Protein AF-A0A150TFG3-F1 (afdb_monomer)

Sequence (191 aa):
MLGGSLAEVLCGAATIVLAILGLTGILPGELTSIATIVFGAALIAQGGAIASRFGALSHAAPPVEWDTRTELGGGMGAELVCGAAGVVLGILALLGLAPATLTSIAVIVFGGALLLGGGATADLGALDTHGAHQHLAHLARQASMAAAGLQSLVGAGAIVLGILALVGIYPMVLTFVALLALGSVVVVSGS

Mean predicted aligned error: 7.6 Å

Secondary structure (DSSP, 8-state):
--HHHHHHHHHHHHHHHHHHHHHTTSSHHHHHHHHHHHHHHHHHHHHHHHHHHHHHHHTTS------HHHHHHHHHHHHHHHHHHHHHHHHHHHTTSSHHHHHHHHHHHHHHHHHHHHHHHHHHHHHTTTTS-HHHHHHHHHHHHHHHHHHHHHHHHHHHHHHHHHTTSSHHHHHHHHHHHHHHHHHHH--

Organism: Sorangium cellulosum (NCBI:txid56)

Foldseek 3Di:
DPDLLVLLLVLLVLLLVLLVCLLVVNVVLLSLLVSLLSNLSSLLSVLVVLVVVVVVVCVVDDDDPDPCCPLNCFQSVLSNVLSVQSNVLSVCSNVVNPVLQSLLVSLLSLLSNLLRNLVNQLVVLVVVCPDDDPVVSVVVSVVSNVLSVLSNVLSVQSNVLSVCSNVPNPSSNSSSVSSNSSSVSSNVVSD

Nearest PDB structures (foldseek):
  5l0j-assembly1_A  TM=4.710E-01  e=2.225E+00  Homo sapiens
  1rke-assembly1_B  TM=4.579E-01  e=4.484E+00  Homo sapiens
  5l0j-assembly1_B  TM=3.796E-01  e=3.233E+00  Homo sapiens
  8a1g-assembly1_C  TM=3.323E-01  e=4.484E+00  Homo sapiens

Structure (mmCIF, N/CA/C/O backbone):
data_AF-A0A150TFG3-F1
#
_entry.id   AF-A0A150TFG3-F1
#
loop_
_atom_site.group_PDB
_atom_site.id
_atom_site.type_symbol
_atom_site.label_atom_id
_atom_site.label_alt_id
_atom_site.label_comp_id
_atom_site.label_asym_id
_atom_site.label_entity_id
_atom_site.label_seq_id
_atom_site.pdbx_PDB_ins_code
_atom_site.Cartn_x
_atom_site.Cartn_y
_atom_site.Cartn_z
_atom_site.occupancy
_atom_site.B_iso_or_equiv
_atom_site.auth_seq_id
_atom_site.auth_comp_id
_atom_site.auth_asym_id
_atom_site.auth_atom_id
_atom_site.pdbx_PDB_model_num
ATOM 1 N N . MET A 1 1 ? 17.926 12.115 -10.392 1.00 41.75 1 MET A N 1
ATOM 2 C CA . MET A 1 1 ? 17.891 10.641 -10.256 1.00 41.75 1 MET A CA 1
ATOM 3 C C . MET A 1 1 ? 17.879 10.128 -8.808 1.00 41.75 1 MET A C 1
ATOM 5 O O . MET A 1 1 ? 17.475 8.994 -8.629 1.00 41.75 1 MET A O 1
ATOM 9 N N . LEU A 1 2 ? 18.231 10.912 -7.773 1.00 43.28 2 LEU A N 1
ATOM 10 C CA . LEU A 1 2 ? 18.390 10.387 -6.396 1.00 43.28 2 LEU A CA 1
ATOM 11 C C . LEU A 1 2 ? 17.201 10.609 -5.432 1.00 43.28 2 LEU A C 1
ATOM 13 O O . LEU A 1 2 ? 17.170 10.004 -4.369 1.00 43.28 2 LEU A O 1
ATOM 17 N N . GLY A 1 3 ? 16.222 11.457 -5.769 1.00 52.75 3 GLY A N 1
ATOM 18 C CA . GLY A 1 3 ? 15.161 11.836 -4.818 1.00 52.75 3 GLY A CA 1
ATOM 19 C C . GLY A 1 3 ? 14.049 10.796 -4.622 1.00 52.75 3 GLY A C 1
ATOM 20 O O . GLY A 1 3 ? 13.574 10.627 -3.506 1.00 52.75 3 GLY A O 1
ATOM 21 N N . GLY A 1 4 ? 13.646 10.096 -5.691 1.00 61.12 4 GLY A N 1
ATOM 22 C CA . GLY A 1 4 ? 12.492 9.183 -5.664 1.00 61.12 4 GLY A CA 1
ATOM 23 C C . GLY A 1 4 ? 12.731 7.902 -4.860 1.00 61.12 4 GLY A C 1
ATOM 24 O O . GLY A 1 4 ? 11.935 7.580 -3.988 1.00 61.12 4 GLY A O 1
ATOM 25 N N . SER A 1 5 ? 13.869 7.233 -5.085 1.00 73.25 5 SER A N 1
ATOM 26 C CA . SER A 1 5 ? 14.219 5.970 -4.402 1.00 73.25 5 SER A CA 1
ATOM 27 C C . SER A 1 5 ? 14.431 6.161 -2.894 1.00 73.25 5 SER A C 1
ATOM 29 O O . SER A 1 5 ? 13.959 5.352 -2.102 1.00 73.25 5 SER A O 1
ATOM 31 N N . LEU A 1 6 ? 15.051 7.268 -2.461 1.00 84.06 6 LEU A N 1
ATOM 32 C CA . LEU A 1 6 ? 15.221 7.537 -1.028 1.00 84.06 6 LEU A CA 1
ATOM 33 C C . LEU A 1 6 ? 13.884 7.789 -0.324 1.00 84.06 6 LEU A C 1
ATOM 35 O O . LEU A 1 6 ? 13.672 7.274 0.770 1.00 84.06 6 LEU A O 1
ATOM 39 N N . ALA A 1 7 ? 12.988 8.570 -0.934 1.00 86.50 7 ALA A N 1
ATOM 40 C CA . ALA A 1 7 ? 11.676 8.850 -0.356 1.00 86.50 7 ALA A CA 1
ATOM 41 C C . ALA A 1 7 ? 10.826 7.576 -0.244 1.00 86.50 7 ALA A C 1
ATOM 43 O O . ALA A 1 7 ? 10.234 7.326 0.802 1.00 86.50 7 ALA A O 1
ATOM 44 N N . GLU A 1 8 ? 10.828 6.747 -1.287 1.00 87.44 8 GLU A N 1
ATOM 45 C CA . GLU A 1 8 ? 10.148 5.453 -1.309 1.00 87.44 8 GLU A CA 1
ATOM 46 C C . GLU A 1 8 ? 10.641 4.531 -0.182 1.00 87.44 8 GLU A C 1
ATOM 48 O O . GLU A 1 8 ? 9.840 4.073 0.635 1.00 87.44 8 GLU A O 1
ATOM 53 N N . VAL A 1 9 ? 11.961 4.332 -0.067 1.00 89.94 9 VAL A N 1
ATOM 54 C CA . VAL A 1 9 ? 12.563 3.475 0.968 1.00 89.94 9 VAL A CA 1
ATOM 55 C C . VAL A 1 9 ? 12.283 4.012 2.372 1.00 89.94 9 VAL A C 1
ATOM 57 O O . VAL A 1 9 ? 11.933 3.240 3.266 1.00 89.94 9 VAL A O 1
ATOM 60 N N . LEU A 1 10 ? 12.396 5.327 2.586 1.00 93.56 10 LEU A N 1
ATOM 61 C CA . LEU A 1 10 ? 12.117 5.946 3.885 1.00 93.56 10 LEU A CA 1
ATOM 62 C C . LEU A 1 10 ? 10.648 5.786 4.287 1.00 93.56 10 LEU A C 1
ATOM 64 O O . LEU A 1 10 ? 10.369 5.420 5.428 1.00 93.56 10 LEU A O 1
ATOM 68 N N . CYS A 1 11 ? 9.710 6.025 3.369 1.00 93.25 11 CYS A N 1
ATOM 69 C CA . CYS A 1 11 ? 8.285 5.856 3.635 1.00 93.25 11 CYS A CA 1
ATOM 70 C C . CYS A 1 11 ? 7.914 4.375 3.829 1.00 93.25 11 CYS A C 1
ATOM 72 O O . CYS A 1 11 ? 7.155 4.051 4.745 1.00 93.25 11 CYS A O 1
ATOM 74 N N . GLY A 1 12 ? 8.491 3.458 3.049 1.00 93.31 12 GLY A N 1
ATOM 75 C CA . GLY A 1 12 ? 8.333 2.015 3.249 1.00 93.31 12 GLY A CA 1
ATOM 76 C C . GLY A 1 12 ? 8.830 1.572 4.629 1.00 93.31 12 GLY A C 1
ATOM 77 O O . GLY A 1 12 ? 8.088 0.950 5.389 1.00 93.31 12 GLY A O 1
ATOM 78 N N . ALA A 1 13 ? 10.041 1.983 5.012 1.00 95.25 13 ALA A N 1
ATOM 79 C CA . ALA A 1 13 ? 10.619 1.675 6.318 1.00 95.25 13 ALA A CA 1
ATOM 80 C C . ALA A 1 13 ? 9.809 2.288 7.472 1.00 95.25 13 ALA A C 1
ATOM 82 O O . ALA A 1 13 ? 9.530 1.611 8.462 1.00 95.25 13 ALA A O 1
ATOM 83 N N . ALA A 1 14 ? 9.370 3.541 7.33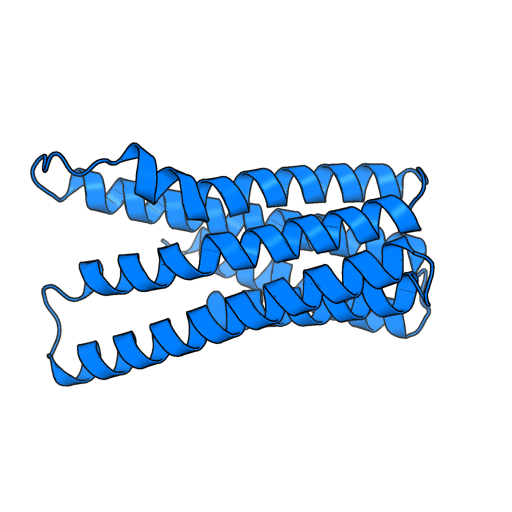5 1.00 97.00 14 ALA A N 1
ATOM 84 C CA . ALA A 1 14 ? 8.497 4.185 8.311 1.00 97.00 14 ALA A CA 1
ATOM 85 C C . ALA A 1 14 ? 7.161 3.439 8.455 1.00 97.00 14 ALA A C 1
ATOM 87 O O . ALA A 1 14 ? 6.694 3.250 9.576 1.00 97.00 14 ALA A O 1
ATOM 88 N N . THR A 1 15 ? 6.585 2.942 7.356 1.00 97.44 15 THR A N 1
ATOM 89 C CA . THR A 1 15 ? 5.369 2.111 7.388 1.00 97.44 15 THR A CA 1
ATOM 90 C C . THR A 1 15 ? 5.592 0.832 8.193 1.00 97.44 15 THR A C 1
ATOM 92 O O . THR A 1 15 ? 4.764 0.498 9.038 1.00 97.44 15 THR A O 1
ATOM 95 N N . ILE A 1 16 ? 6.726 0.147 7.998 1.00 97.19 16 ILE A N 1
ATOM 96 C CA . ILE A 1 16 ? 7.086 -1.055 8.767 1.00 97.19 16 ILE A CA 1
ATOM 97 C C . ILE A 1 16 ? 7.181 -0.726 10.260 1.00 97.19 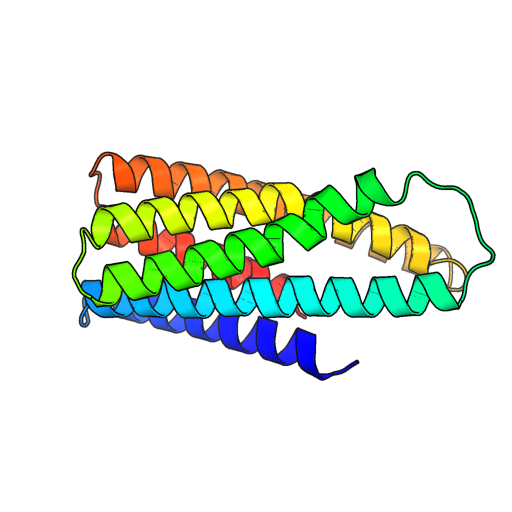16 ILE A C 1
ATOM 99 O O . ILE A 1 16 ? 6.572 -1.411 11.080 1.00 97.19 16 ILE A O 1
ATOM 103 N N . VAL A 1 17 ? 7.906 0.337 10.620 1.00 97.56 17 VAL A N 1
ATOM 104 C CA . VAL A 1 17 ? 8.069 0.750 12.023 1.00 97.56 17 VAL A CA 1
ATOM 105 C C . VAL A 1 17 ? 6.717 1.074 12.657 1.00 97.56 17 VAL A C 1
ATOM 107 O O . VAL A 1 17 ? 6.417 0.576 13.741 1.00 97.56 17 VAL A O 1
ATOM 110 N N . LEU A 1 18 ? 5.873 1.854 11.978 1.00 97.06 18 LEU A N 1
ATOM 111 C CA . LEU A 1 18 ? 4.537 2.203 12.466 1.00 97.06 18 LEU A CA 1
ATOM 112 C C . LEU A 1 18 ? 3.636 0.971 12.605 1.00 97.06 18 LEU A C 1
ATOM 114 O O . LEU A 1 18 ? 2.896 0.875 13.580 1.00 97.06 18 LEU A O 1
ATOM 118 N N . ALA A 1 19 ? 3.724 0.011 11.681 1.00 96.81 19 ALA A N 1
ATOM 119 C CA . ALA A 1 19 ? 2.972 -1.234 11.766 1.00 96.81 19 ALA A CA 1
ATOM 120 C C . ALA A 1 19 ? 3.418 -2.098 12.953 1.00 96.81 19 ALA A C 1
ATOM 122 O O . ALA A 1 19 ? 2.574 -2.618 13.681 1.00 96.81 19 ALA A O 1
ATOM 123 N N . ILE A 1 20 ? 4.727 -2.202 13.205 1.00 96.94 20 ILE A N 1
ATOM 124 C CA . ILE A 1 20 ? 5.263 -2.916 14.372 1.00 96.94 20 ILE A CA 1
ATOM 125 C C . ILE A 1 20 ? 4.786 -2.252 15.668 1.00 96.94 20 ILE A C 1
ATOM 127 O O . ILE A 1 20 ? 4.279 -2.940 16.550 1.00 96.94 20 ILE A O 1
ATOM 131 N N . LEU A 1 21 ? 4.897 -0.924 15.779 1.00 96.44 21 LEU A N 1
ATOM 132 C CA . LEU A 1 21 ? 4.424 -0.179 16.954 1.00 96.44 21 LEU A CA 1
ATOM 133 C C . LEU A 1 21 ? 2.903 -0.289 17.142 1.00 96.44 21 LEU A C 1
ATOM 135 O O . LEU A 1 21 ? 2.414 -0.377 18.264 1.00 96.44 21 LEU A O 1
ATOM 139 N N . GLY A 1 22 ? 2.145 -0.330 16.051 1.00 94.81 22 GLY A N 1
ATOM 140 C CA . GLY A 1 22 ? 0.708 -0.570 16.088 1.00 94.81 22 GLY A CA 1
ATOM 141 C C . GLY A 1 22 ? 0.349 -1.962 16.606 1.00 94.81 22 GLY A C 1
ATOM 142 O O . GLY A 1 22 ? -0.555 -2.106 17.431 1.00 94.81 22 GLY A O 1
ATOM 143 N N . LEU A 1 23 ? 1.099 -2.984 16.185 1.00 94.38 23 LEU A N 1
ATOM 144 C CA . LEU A 1 23 ? 0.921 -4.369 16.628 1.00 94.38 23 LEU A CA 1
ATOM 145 C C . LEU A 1 23 ? 1.262 -4.584 18.107 1.00 94.38 23 LEU A C 1
ATOM 147 O O . LEU A 1 23 ? 0.703 -5.491 18.719 1.00 94.38 23 LEU A O 1
ATOM 151 N N . THR A 1 24 ? 2.120 -3.754 18.709 1.00 95.31 24 THR A N 1
ATOM 152 C CA . THR A 1 24 ? 2.367 -3.802 20.163 1.00 95.31 24 THR A CA 1
ATOM 153 C C . THR A 1 24 ? 1.236 -3.179 20.988 1.00 95.31 24 THR A C 1
ATOM 155 O O . THR A 1 24 ? 1.256 -3.268 22.214 1.00 95.31 24 THR A O 1
ATOM 158 N N . GLY A 1 25 ? 0.228 -2.583 20.339 1.00 89.81 25 GLY A N 1
ATOM 159 C CA . GLY A 1 25 ? -0.943 -1.994 20.991 1.00 89.81 25 GLY A CA 1
ATOM 160 C C . GLY A 1 25 ? -0.780 -0.523 21.379 1.00 89.81 25 GLY A C 1
ATOM 161 O O . GLY A 1 25 ? -1.633 0.015 22.085 1.00 89.81 25 GLY A O 1
ATOM 162 N N . ILE A 1 26 ? 0.277 0.152 20.920 1.00 89.69 26 ILE A N 1
ATOM 163 C CA . ILE A 1 26 ? 0.470 1.589 21.150 1.00 89.69 26 ILE A CA 1
ATOM 164 C C . ILE A 1 26 ? -0.440 2.363 20.190 1.00 89.69 26 ILE A C 1
ATOM 166 O O . ILE A 1 26 ? -0.249 2.288 18.984 1.00 89.69 26 ILE A O 1
ATOM 170 N N . LEU A 1 27 ? -1.429 3.100 20.717 1.00 89.31 27 LEU A N 1
ATOM 171 C CA . LEU A 1 27 ? -2.344 3.982 19.959 1.00 89.31 27 LEU A CA 1
ATOM 172 C C . LEU A 1 27 ? -2.742 3.436 18.568 1.00 89.31 27 LEU A C 1
ATOM 174 O O . LEU A 1 27 ? -2.576 4.110 17.547 1.00 89.31 27 LEU A O 1
ATOM 178 N N . PRO A 1 28 ? -3.265 2.201 18.486 1.00 88.44 28 PRO A N 1
ATOM 179 C CA . PRO A 1 28 ? -3.271 1.469 17.228 1.00 88.44 28 PRO A CA 1
ATOM 180 C C . PRO A 1 28 ? -4.212 2.078 16.177 1.00 88.44 28 PRO A C 1
ATOM 182 O O . PRO A 1 28 ? -3.950 1.961 14.984 1.00 88.44 28 PRO A O 1
ATOM 185 N N . GLY A 1 29 ? -5.274 2.782 16.581 1.00 90.44 29 GLY A N 1
A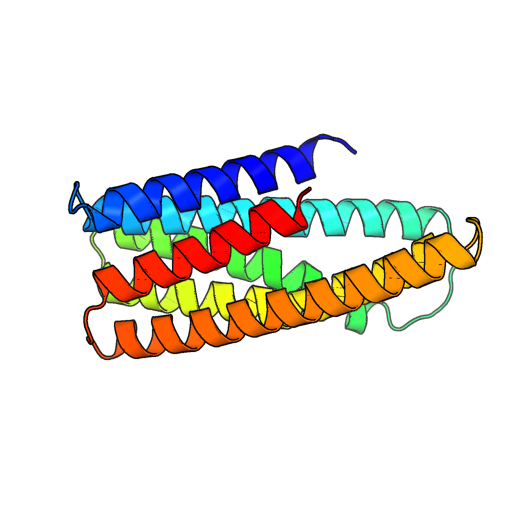TOM 186 C CA . GLY A 1 29 ? -6.145 3.497 15.638 1.00 90.44 29 GLY A CA 1
ATOM 187 C C . GLY A 1 29 ? -5.428 4.641 14.908 1.00 90.44 29 GLY A C 1
ATOM 188 O O . GLY A 1 29 ? -5.518 4.758 13.683 1.00 90.44 29 GLY A O 1
ATOM 189 N N . GLU A 1 30 ? -4.665 5.447 15.647 1.00 94.50 30 GLU A N 1
ATOM 190 C CA . GLU A 1 30 ? -3.895 6.561 15.089 1.00 94.50 30 GLU A CA 1
ATOM 191 C C . GLU A 1 30 ? -2.736 6.036 14.241 1.00 94.50 30 GLU A C 1
ATOM 193 O O . GLU A 1 30 ? -2.593 6.435 13.086 1.00 94.50 30 GLU A O 1
ATOM 198 N N . LEU A 1 31 ? -1.970 5.067 14.759 1.00 95.88 31 LEU A N 1
ATOM 199 C CA . LEU A 1 31 ? -0.830 4.497 14.039 1.00 95.88 31 LEU A CA 1
ATOM 200 C C . LEU A 1 31 ? -1.234 3.795 12.742 1.00 95.88 31 LEU A C 1
ATOM 202 O O . LEU A 1 31 ? -0.511 3.923 11.757 1.00 95.88 31 LEU A O 1
ATOM 206 N N . THR A 1 32 ? -2.385 3.109 12.697 1.00 96.25 32 THR A N 1
ATOM 207 C CA . THR A 1 32 ? -2.881 2.503 11.445 1.00 96.25 32 THR A CA 1
ATOM 208 C C . THR A 1 32 ? -3.099 3.584 10.395 1.00 96.25 32 THR A C 1
ATOM 210 O O . THR A 1 32 ? -2.656 3.461 9.254 1.00 96.25 32 THR A O 1
ATOM 213 N N . SER A 1 33 ? -3.754 4.673 10.786 1.00 97.12 33 SER A N 1
ATOM 214 C CA . SER A 1 33 ? -4.108 5.754 9.873 1.00 97.12 33 SER A CA 1
ATOM 215 C C . SER A 1 33 ? -2.859 6.511 9.396 1.00 97.12 33 SER A C 1
ATOM 217 O O . SER A 1 33 ? -2.716 6.752 8.199 1.00 97.12 33 SER A O 1
ATOM 219 N N . ILE A 1 34 ? -1.895 6.783 10.288 1.00 97.50 34 ILE A N 1
ATOM 220 C CA . ILE A 1 34 ? -0.593 7.375 9.922 1.00 97.50 34 ILE A CA 1
ATOM 221 C C . ILE A 1 34 ? 0.181 6.440 8.987 1.00 97.50 34 ILE A C 1
ATOM 223 O O . ILE A 1 34 ? 0.662 6.889 7.951 1.00 97.50 34 ILE A O 1
ATOM 227 N N . ALA A 1 35 ? 0.270 5.144 9.299 1.00 97.56 35 ALA A N 1
ATOM 228 C CA . ALA A 1 35 ? 0.950 4.165 8.450 1.00 97.56 35 ALA A CA 1
ATOM 229 C C . ALA A 1 35 ? 0.322 4.094 7.049 1.00 97.56 35 ALA A C 1
ATOM 231 O O . ALA A 1 35 ? 1.037 4.023 6.056 1.00 97.56 35 ALA A O 1
ATOM 232 N N . THR A 1 36 ? -1.006 4.200 6.964 1.00 97.69 36 THR A N 1
ATOM 233 C CA . THR A 1 36 ? -1.746 4.248 5.694 1.00 97.69 36 THR A CA 1
ATOM 234 C C . THR A 1 36 ? -1.359 5.480 4.866 1.00 97.69 36 THR A C 1
ATOM 236 O O . THR A 1 36 ? -1.111 5.365 3.667 1.00 97.69 36 THR A O 1
ATOM 239 N N . ILE A 1 37 ? -1.244 6.655 5.496 1.00 98.06 37 ILE A N 1
ATOM 240 C CA . ILE A 1 37 ? -0.814 7.896 4.826 1.00 98.06 37 ILE A CA 1
ATOM 241 C C . ILE A 1 37 ? 0.632 7.782 4.345 1.00 98.06 37 ILE A C 1
ATOM 243 O O . ILE A 1 37 ? 0.932 8.111 3.199 1.00 98.06 37 ILE A O 1
ATOM 247 N N . VAL A 1 38 ? 1.526 7.315 5.218 1.00 97.88 38 VAL A N 1
ATOM 248 C CA . VAL A 1 38 ? 2.954 7.176 4.916 1.00 97.88 38 VAL A CA 1
ATOM 249 C C . VAL A 1 38 ? 3.168 6.189 3.769 1.00 97.88 38 VAL A C 1
ATOM 251 O O . VAL A 1 38 ? 3.938 6.481 2.856 1.00 97.88 38 VAL A O 1
ATOM 254 N N . PHE A 1 39 ? 2.441 5.071 3.754 1.00 97.06 39 PHE A N 1
ATOM 255 C CA . PHE A 1 39 ? 2.499 4.122 2.648 1.00 97.06 39 PHE A CA 1
ATOM 256 C C . PHE A 1 39 ? 1.939 4.712 1.346 1.00 97.06 39 PHE A C 1
ATOM 258 O O . PHE A 1 39 ? 2.541 4.560 0.286 1.00 97.06 39 PHE A O 1
ATOM 265 N N . GLY A 1 40 ? 0.832 5.459 1.415 1.00 96.31 40 GLY A N 1
ATOM 266 C CA . GLY A 1 40 ? 0.298 6.173 0.254 1.00 96.31 40 GLY A CA 1
ATOM 267 C C . GLY A 1 40 ? 1.296 7.181 -0.331 1.00 96.31 40 GLY A C 1
ATOM 268 O O . GLY A 1 40 ? 1.449 7.263 -1.548 1.00 96.31 40 GLY A O 1
ATOM 269 N N . ALA A 1 41 ? 2.041 7.892 0.521 1.00 95.50 41 ALA A N 1
ATOM 270 C CA . ALA A 1 41 ? 3.127 8.772 0.092 1.00 95.50 41 ALA A CA 1
ATOM 271 C C . ALA A 1 41 ? 4.285 8.002 -0.568 1.00 95.50 41 ALA A C 1
ATOM 273 O O . ALA A 1 41 ? 4.853 8.495 -1.544 1.00 95.50 41 ALA A O 1
ATOM 274 N N . ALA A 1 42 ? 4.592 6.789 -0.090 1.00 93.44 42 ALA A N 1
ATOM 275 C CA . ALA A 1 42 ? 5.582 5.912 -0.714 1.00 93.44 42 ALA A CA 1
ATOM 276 C C . ALA A 1 42 ? 5.193 5.576 -2.163 1.00 93.44 42 ALA A C 1
ATOM 278 O O . ALA A 1 42 ? 6.005 5.765 -3.063 1.00 93.44 42 ALA A O 1
ATOM 279 N N . LEU A 1 43 ? 3.936 5.179 -2.402 1.00 92.12 43 LEU A N 1
ATOM 280 C CA . LEU A 1 43 ? 3.444 4.867 -3.751 1.00 92.12 43 LEU A CA 1
ATOM 281 C C . LEU A 1 43 ? 3.431 6.090 -4.678 1.00 92.12 43 LEU A C 1
ATOM 283 O O . LEU A 1 43 ? 3.741 5.977 -5.859 1.00 92.12 43 LEU A O 1
ATOM 287 N N . ILE A 1 44 ? 3.117 7.281 -4.159 1.00 92.75 44 ILE A N 1
ATOM 288 C CA . ILE A 1 44 ? 3.208 8.518 -4.954 1.00 92.75 44 ILE A CA 1
ATOM 289 C C . ILE A 1 44 ? 4.664 8.790 -5.356 1.00 92.75 44 ILE A C 1
ATOM 291 O O . ILE A 1 44 ? 4.927 9.162 -6.502 1.00 92.75 44 ILE A O 1
ATOM 295 N N . ALA A 1 45 ? 5.612 8.607 -4.430 1.00 89.62 45 ALA A N 1
ATOM 296 C CA . ALA A 1 45 ? 7.035 8.772 -4.712 1.00 89.62 45 ALA A CA 1
ATOM 297 C C . ALA A 1 45 ? 7.530 7.748 -5.747 1.00 89.62 45 ALA A C 1
ATOM 299 O O . ALA A 1 45 ? 8.242 8.129 -6.680 1.00 89.62 45 ALA A O 1
ATOM 300 N N . GLN A 1 46 ? 7.100 6.490 -5.620 1.00 86.38 46 GLN A N 1
ATOM 301 C CA . GLN A 1 46 ? 7.405 5.399 -6.544 1.00 86.38 46 GLN A CA 1
ATOM 302 C C . GLN A 1 46 ? 6.852 5.690 -7.951 1.00 86.38 46 GLN A C 1
ATOM 304 O O . GLN A 1 46 ? 7.623 5.786 -8.911 1.00 86.38 46 GLN A O 1
ATOM 309 N N . GLY A 1 47 ? 5.559 6.008 -8.064 1.00 85.00 47 GLY A N 1
ATOM 310 C CA . GLY A 1 47 ? 4.917 6.340 -9.338 1.00 85.00 47 GLY A CA 1
ATOM 311 C C . GLY A 1 47 ? 5.532 7.576 -10.004 1.00 85.00 47 GLY A C 1
ATOM 312 O O . GLY A 1 47 ? 5.736 7.602 -11.219 1.00 85.00 47 GLY A O 1
ATOM 313 N N . GLY A 1 48 ? 5.919 8.585 -9.215 1.00 84.19 48 GLY A N 1
ATOM 314 C CA . GLY A 1 48 ? 6.651 9.758 -9.701 1.00 84.19 48 GLY A CA 1
ATOM 315 C C . GLY A 1 48 ? 8.072 9.438 -10.185 1.00 84.19 48 GLY A C 1
ATOM 316 O O . GLY A 1 48 ? 8.539 10.005 -11.179 1.00 84.19 48 GLY A O 1
ATOM 317 N N . ALA A 1 49 ? 8.767 8.505 -9.530 1.00 81.69 49 ALA A N 1
ATOM 318 C CA . ALA A 1 49 ? 10.076 8.038 -9.971 1.00 81.69 49 ALA A CA 1
ATOM 319 C C . ALA A 1 49 ? 9.975 7.297 -11.313 1.00 81.69 49 ALA A C 1
ATOM 321 O O . ALA A 1 49 ? 10.748 7.603 -12.227 1.00 81.69 49 ALA A O 1
ATOM 322 N N . ILE A 1 50 ? 8.991 6.404 -11.464 1.00 78.06 50 ILE A N 1
ATOM 323 C CA . ILE A 1 50 ? 8.699 5.700 -12.722 1.00 78.06 50 ILE A CA 1
ATOM 324 C C . ILE A 1 50 ? 8.384 6.709 -13.836 1.00 78.06 50 ILE A C 1
ATOM 326 O O . ILE A 1 50 ? 9.003 6.659 -14.900 1.00 78.06 50 ILE A O 1
ATOM 330 N N . ALA A 1 51 ? 7.525 7.695 -13.556 1.00 78.12 51 ALA A N 1
ATOM 331 C CA . ALA A 1 51 ? 7.185 8.779 -14.479 1.00 78.12 51 ALA A CA 1
ATOM 332 C C . ALA A 1 51 ? 8.416 9.518 -15.011 1.00 78.12 51 ALA A C 1
ATOM 334 O O . ALA A 1 51 ? 8.551 9.756 -16.212 1.00 78.12 51 ALA A O 1
ATOM 335 N N . SER A 1 52 ? 9.338 9.864 -14.110 1.00 79.69 52 SER A N 1
ATOM 336 C CA . SER A 1 52 ? 10.549 10.601 -14.468 1.00 79.69 52 SER A CA 1
ATOM 337 C C . SER A 1 52 ? 11.498 9.788 -15.356 1.00 79.69 52 SER A C 1
ATOM 339 O O . SER A 1 52 ? 12.101 10.344 -16.276 1.00 79.69 52 SER A O 1
ATOM 341 N N . ARG A 1 53 ? 11.607 8.471 -15.117 1.00 75.50 53 ARG A N 1
ATOM 342 C CA . ARG A 1 53 ? 12.426 7.556 -15.927 1.00 75.50 53 ARG A CA 1
ATOM 343 C C . ARG A 1 53 ? 11.834 7.387 -17.319 1.00 75.50 53 ARG A C 1
ATOM 345 O O . ARG A 1 53 ? 12.562 7.501 -18.300 1.00 75.50 53 ARG A O 1
ATOM 352 N N . PHE A 1 54 ? 10.518 7.198 -17.402 1.00 71.31 54 PHE A N 1
ATOM 353 C CA . PHE A 1 54 ? 9.828 7.096 -18.683 1.00 71.31 54 PHE A CA 1
ATOM 354 C C . PHE A 1 54 ? 9.989 8.377 -19.513 1.00 71.31 54 PHE A C 1
ATOM 356 O O . PHE A 1 54 ? 10.355 8.314 -20.685 1.00 71.31 54 PHE A O 1
ATOM 363 N N . GLY A 1 55 ? 9.810 9.550 -18.892 1.00 73.75 55 GLY A N 1
ATOM 364 C CA . GLY A 1 55 ? 10.034 10.838 -19.551 1.00 73.75 55 GLY A CA 1
ATOM 365 C C . GLY A 1 55 ? 11.444 10.958 -20.140 1.00 73.75 55 GLY A C 1
ATOM 366 O O . GLY A 1 55 ? 11.596 11.309 -21.308 1.00 73.75 55 GLY A O 1
ATOM 367 N N . ALA A 1 56 ? 12.477 10.582 -19.379 1.00 75.06 56 ALA A N 1
ATOM 368 C CA . ALA A 1 56 ? 13.861 10.612 -19.855 1.00 75.06 56 ALA A CA 1
ATOM 369 C C . ALA A 1 56 ? 14.112 9.671 -21.051 1.00 75.06 56 ALA A C 1
ATOM 371 O O . ALA A 1 56 ? 14.790 10.066 -21.999 1.00 75.06 56 ALA A O 1
ATOM 372 N N . LEU A 1 57 ? 13.539 8.461 -21.037 1.00 68.69 57 LEU A N 1
ATOM 373 C CA . LEU A 1 57 ? 13.670 7.487 -22.129 1.00 68.69 57 LEU A CA 1
ATOM 374 C C . LEU A 1 57 ? 12.920 7.929 -23.394 1.00 68.69 57 LEU A C 1
ATOM 376 O O . LEU A 1 57 ? 13.459 7.828 -24.495 1.00 68.69 57 LEU A O 1
ATOM 380 N N . SER A 1 58 ? 11.718 8.493 -23.243 1.00 68.62 58 SER A N 1
ATOM 381 C CA . SER A 1 58 ? 10.918 9.000 -24.367 1.00 68.62 58 SER A CA 1
ATOM 382 C C . SER A 1 58 ? 11.593 10.155 -25.119 1.00 68.62 58 SER A C 1
ATOM 384 O O . SER A 1 58 ? 11.407 10.302 -26.322 1.00 68.62 58 SER A O 1
ATOM 386 N N . HIS A 1 59 ? 12.434 10.941 -24.439 1.00 65.69 59 HIS A N 1
ATOM 387 C CA . HIS A 1 59 ? 13.235 11.993 -25.068 1.00 65.69 59 HIS A CA 1
ATOM 388 C C . HIS A 1 59 ? 14.493 11.475 -25.787 1.00 65.69 59 HIS A C 1
ATOM 390 O O . HIS A 1 59 ? 15.066 12.210 -26.590 1.00 65.69 59 HIS A O 1
ATOM 396 N N . ALA A 1 60 ? 14.935 10.244 -25.510 1.00 64.00 60 ALA A N 1
ATOM 397 C CA . ALA A 1 60 ? 16.160 9.663 -26.062 1.00 64.00 60 ALA A CA 1
ATOM 398 C C . ALA A 1 60 ? 15.923 8.723 -27.264 1.00 64.00 60 ALA A C 1
ATOM 400 O O . ALA A 1 60 ? 16.866 8.443 -28.005 1.00 64.00 60 ALA A O 1
ATOM 401 N N . ALA A 1 61 ? 14.691 8.246 -27.480 1.00 56.75 61 ALA A N 1
ATOM 402 C CA . ALA A 1 61 ? 14.337 7.332 -28.569 1.00 56.75 61 ALA A CA 1
ATOM 403 C C . ALA A 1 61 ? 13.656 8.058 -29.757 1.00 56.75 61 ALA A C 1
ATOM 405 O O . ALA A 1 61 ? 12.908 9.013 -29.541 1.00 56.75 61 ALA A O 1
ATOM 406 N N . PRO A 1 62 ? 13.872 7.626 -31.020 1.00 53.22 62 PRO A N 1
ATOM 407 C CA . PRO A 1 62 ? 13.081 8.101 -32.158 1.00 53.22 62 PRO A CA 1
ATOM 408 C C . PRO A 1 62 ? 11.595 7.738 -31.967 1.00 53.22 62 PRO A C 1
ATOM 410 O O . PRO A 1 62 ? 11.305 6.761 -31.274 1.00 53.22 62 PRO A O 1
ATOM 413 N N . PRO A 1 63 ? 10.650 8.495 -32.561 1.00 50.03 63 PRO A N 1
ATOM 414 C CA . PRO A 1 63 ? 9.222 8.335 -32.311 1.00 50.03 63 PRO A CA 1
ATOM 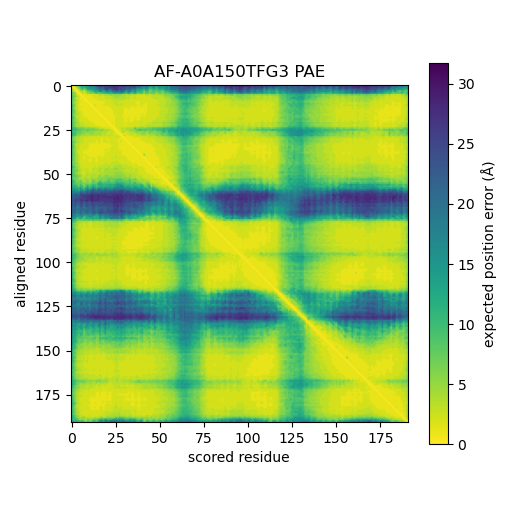415 C C . PRO A 1 63 ? 8.744 7.001 -32.886 1.00 50.03 63 PRO A C 1
ATOM 417 O O . PRO A 1 63 ? 8.398 6.903 -34.060 1.00 50.03 63 PRO A O 1
ATOM 420 N N . VAL A 1 64 ? 8.767 5.956 -32.065 1.00 51.62 64 VAL A N 1
ATOM 421 C CA . VAL A 1 64 ? 8.112 4.696 -32.383 1.00 51.62 64 VAL A CA 1
ATOM 422 C C . VAL A 1 64 ? 6.700 4.761 -31.825 1.00 51.62 64 VAL A C 1
ATOM 424 O O . VAL A 1 64 ? 6.472 5.044 -30.652 1.00 51.62 64 VAL A O 1
ATOM 427 N N . GLU A 1 65 ? 5.758 4.513 -32.722 1.00 49.72 65 GLU A N 1
ATOM 428 C CA . GLU A 1 65 ? 4.312 4.489 -32.544 1.00 49.72 65 GLU A CA 1
ATOM 429 C C . GLU A 1 65 ? 3.877 3.230 -31.765 1.00 49.72 65 GLU A C 1
ATOM 431 O O . GLU A 1 65 ? 3.033 2.459 -32.212 1.00 49.72 65 GLU A O 1
ATOM 436 N N . TRP A 1 66 ? 4.494 2.959 -30.612 1.00 49.41 66 TRP A N 1
ATOM 437 C CA . TRP A 1 66 ? 3.925 2.006 -29.661 1.00 49.41 66 TRP A CA 1
ATOM 438 C C . TRP A 1 66 ? 2.718 2.660 -28.999 1.00 49.41 66 TRP A C 1
ATOM 440 O O . TRP A 1 66 ? 2.729 3.867 -28.749 1.00 49.41 66 TRP A O 1
ATOM 450 N N . ASP A 1 67 ? 1.670 1.877 -28.747 1.00 46.00 67 ASP A N 1
ATOM 451 C CA . ASP A 1 67 ? 0.421 2.277 -28.097 1.00 46.00 67 ASP A CA 1
ATOM 452 C C . ASP A 1 67 ? 0.689 2.730 -26.650 1.00 46.00 67 ASP A C 1
ATOM 454 O O . ASP A 1 67 ? 0.437 2.052 -25.657 1.00 46.00 67 ASP A O 1
ATOM 458 N N . THR A 1 68 ? 1.273 3.922 -26.561 1.00 49.56 68 THR A N 1
ATOM 459 C CA . THR A 1 68 ? 1.885 4.557 -25.395 1.00 49.56 68 THR A CA 1
ATOM 460 C C . THR A 1 68 ? 0.836 4.752 -24.295 1.00 49.56 68 THR A C 1
ATOM 462 O O . THR A 1 68 ? 1.155 4.849 -23.120 1.00 49.56 68 THR A O 1
ATOM 465 N N . ARG A 1 69 ? -0.456 4.736 -24.639 1.00 45.56 69 ARG A N 1
ATOM 466 C CA . ARG A 1 69 ? -1.554 4.816 -23.669 1.00 45.56 69 ARG A CA 1
ATOM 467 C C . ARG A 1 69 ? -1.753 3.546 -22.845 1.00 45.56 69 ARG A C 1
ATOM 469 O O . ARG A 1 69 ? -2.255 3.660 -21.728 1.00 45.56 69 ARG A O 1
ATOM 476 N N . THR A 1 70 ? -1.375 2.380 -23.360 1.00 48.25 70 THR A N 1
ATOM 477 C CA . THR A 1 70 ? -1.745 1.092 -22.755 1.00 48.25 70 THR A CA 1
ATOM 478 C C . THR A 1 70 ? -0.705 0.619 -21.729 1.00 48.25 70 THR A C 1
ATOM 480 O O . THR A 1 70 ? -1.088 0.133 -20.667 1.00 48.25 70 THR A O 1
ATOM 483 N N . GLU A 1 71 ? 0.592 0.878 -21.951 1.00 49.97 71 GLU A N 1
ATOM 484 C CA . GLU A 1 71 ? 1.674 0.551 -20.996 1.00 49.97 71 GLU A CA 1
ATOM 485 C C . GLU A 1 71 ? 1.913 1.637 -19.925 1.00 49.97 71 GLU A C 1
ATOM 487 O O . GLU A 1 71 ? 2.128 1.304 -18.758 1.00 49.97 71 GLU A O 1
ATOM 492 N N . LEU A 1 72 ? 1.770 2.935 -20.248 1.00 49.72 72 LEU A N 1
ATOM 493 C CA . LEU A 1 72 ? 1.799 4.008 -19.231 1.00 49.72 72 LEU A CA 1
ATOM 494 C C . LEU A 1 72 ? 0.578 3.989 -18.300 1.00 49.72 72 LEU A C 1
ATOM 496 O O . LEU A 1 72 ? 0.637 4.515 -17.186 1.00 49.72 72 LEU A O 1
ATOM 500 N N . GLY A 1 73 ? -0.541 3.423 -18.753 1.00 50.12 73 GLY A N 1
ATOM 501 C CA . GLY A 1 73 ? -1.803 3.440 -18.015 1.00 50.12 73 GLY A CA 1
ATOM 502 C C . GLY A 1 73 ? -1.883 2.420 -16.879 1.00 50.12 73 GLY A C 1
ATOM 503 O O . GLY A 1 73 ? -2.624 2.647 -15.925 1.00 50.12 73 GLY A O 1
ATOM 504 N N . GLY A 1 74 ? -1.131 1.317 -16.961 1.00 57.31 74 GLY A N 1
ATOM 505 C CA . GLY A 1 74 ? -1.288 0.176 -16.056 1.00 57.31 74 GLY A CA 1
ATOM 506 C C . GLY A 1 74 ? -0.626 0.362 -14.690 1.00 57.31 74 GLY A C 1
ATOM 507 O O . GLY A 1 74 ? -1.312 0.385 -13.674 1.00 57.31 74 GLY A O 1
ATOM 508 N N . GLY A 1 75 ? 0.705 0.493 -14.661 1.00 62.16 75 GLY A N 1
ATOM 509 C CA . GLY A 1 75 ? 1.478 0.519 -13.408 1.00 62.16 75 GLY A CA 1
ATOM 510 C C . GLY A 1 75 ? 1.690 1.921 -12.831 1.00 62.16 75 GLY A C 1
ATOM 511 O O . GLY A 1 75 ? 1.363 2.177 -11.675 1.00 62.16 75 GLY A O 1
ATOM 512 N N . MET A 1 76 ? 2.168 2.860 -13.658 1.00 68.31 76 MET A N 1
ATOM 513 C CA . MET A 1 76 ? 2.483 4.234 -13.235 1.00 68.31 76 MET A CA 1
ATOM 514 C C . MET A 1 76 ? 1.240 4.998 -12.756 1.00 68.31 76 MET A C 1
ATOM 516 O O . MET A 1 76 ? 1.280 5.691 -11.738 1.00 68.31 76 MET A O 1
ATOM 520 N N . GLY A 1 77 ? 0.123 4.865 -13.479 1.00 76.50 77 GLY A N 1
ATOM 521 C CA . GLY A 1 77 ? -1.151 5.455 -13.074 1.00 76.50 77 GLY A CA 1
ATOM 522 C C . GLY A 1 77 ? -1.703 4.830 -11.792 1.00 76.50 77 GLY A C 1
ATOM 523 O O . GLY A 1 77 ? -2.191 5.553 -10.923 1.00 76.50 77 GLY A O 1
ATOM 524 N N . ALA A 1 78 ? -1.588 3.506 -11.648 1.00 85.94 78 ALA A N 1
ATOM 525 C CA . ALA A 1 78 ? -2.111 2.793 -10.489 1.00 85.94 78 ALA A CA 1
ATOM 526 C C . ALA A 1 78 ? -1.417 3.218 -9.192 1.00 85.94 78 ALA A C 1
ATOM 528 O O . ALA A 1 78 ? -2.107 3.575 -8.245 1.00 85.94 78 ALA A O 1
ATOM 529 N N . GLU A 1 79 ? -0.085 3.267 -9.142 1.00 88.81 79 GLU A N 1
ATOM 530 C CA . GLU A 1 79 ? 0.637 3.677 -7.927 1.00 88.81 79 GLU A CA 1
ATOM 531 C C . GLU A 1 79 ? 0.271 5.096 -7.483 1.00 88.81 79 GLU A C 1
ATOM 533 O O . GLU A 1 79 ? -0.006 5.335 -6.307 1.00 88.81 79 GLU A O 1
ATOM 538 N N . LEU A 1 80 ? 0.189 6.035 -8.427 1.00 89.44 80 LEU A N 1
ATOM 539 C CA . LEU A 1 80 ? -0.076 7.436 -8.117 1.00 89.44 80 LEU A CA 1
ATOM 540 C C . LEU A 1 80 ? -1.532 7.661 -7.677 1.00 89.44 80 LEU A C 1
ATOM 542 O O . LEU A 1 80 ? -1.785 8.351 -6.688 1.00 89.44 80 LEU A O 1
ATOM 546 N N . VAL A 1 81 ? -2.492 7.039 -8.371 1.00 92.31 81 VAL A N 1
ATOM 547 C CA . VAL A 1 81 ? -3.923 7.129 -8.038 1.00 92.31 81 VAL A CA 1
ATOM 548 C C . VAL A 1 81 ? -4.230 6.390 -6.738 1.00 92.31 81 VAL A C 1
ATOM 550 O O . VAL A 1 81 ? -4.895 6.945 -5.863 1.00 92.31 81 VAL A O 1
ATOM 553 N N . CYS A 1 82 ? -3.733 5.164 -6.574 1.00 93.94 82 CYS A N 1
ATOM 554 C CA . CYS A 1 82 ? -3.935 4.378 -5.360 1.00 93.94 82 CYS A CA 1
ATOM 555 C C . CYS A 1 82 ? -3.197 4.985 -4.162 1.00 93.94 82 CYS A C 1
ATOM 557 O O . CYS A 1 82 ? -3.742 4.989 -3.060 1.00 93.94 82 CYS A O 1
ATOM 559 N N . GLY A 1 83 ? -2.006 5.552 -4.368 1.00 94.75 83 GLY A N 1
ATOM 560 C CA . GLY A 1 83 ? -1.268 6.293 -3.349 1.00 94.75 83 GLY A CA 1
ATOM 561 C C . GLY A 1 83 ? -2.040 7.519 -2.866 1.00 94.75 83 GLY A C 1
ATOM 562 O O . GLY A 1 83 ? -2.280 7.662 -1.668 1.00 94.75 83 GLY A O 1
ATOM 563 N N . ALA A 1 84 ? -2.529 8.356 -3.787 1.00 96.06 84 ALA A N 1
ATOM 564 C CA . ALA A 1 84 ? -3.362 9.512 -3.449 1.00 96.06 84 ALA A CA 1
ATOM 565 C C . ALA A 1 84 ? -4.670 9.105 -2.751 1.00 96.06 84 ALA A C 1
ATOM 567 O O . ALA A 1 84 ? -5.035 9.695 -1.731 1.00 96.06 84 ALA A O 1
ATOM 568 N N . ALA A 1 85 ? -5.349 8.068 -3.250 1.00 97.25 85 ALA A N 1
ATOM 569 C CA . ALA A 1 85 ? -6.547 7.525 -2.616 1.00 97.25 85 ALA A CA 1
ATOM 570 C C . ALA A 1 85 ? -6.255 7.039 -1.188 1.00 97.25 85 ALA A C 1
ATOM 572 O O . ALA A 1 85 ? -6.991 7.374 -0.265 1.00 97.25 85 ALA A O 1
ATOM 573 N N . GLY A 1 86 ? -5.155 6.314 -0.982 1.00 97.25 86 GLY A N 1
ATOM 574 C CA . GLY A 1 86 ? -4.731 5.844 0.333 1.00 97.25 86 GLY A CA 1
ATOM 575 C C . GLY A 1 86 ? -4.382 6.967 1.307 1.00 97.25 86 GLY A C 1
ATOM 576 O O . GLY A 1 86 ? -4.770 6.896 2.470 1.00 97.25 86 GLY A O 1
ATOM 577 N N . VAL A 1 87 ? -3.732 8.039 0.837 1.00 98.06 87 VAL A N 1
ATOM 578 C CA . VAL A 1 87 ? -3.489 9.247 1.645 1.00 98.06 87 VAL A CA 1
ATOM 579 C C . VAL A 1 87 ? -4.812 9.859 2.100 1.00 98.06 87 VAL A C 1
ATOM 581 O O . VAL A 1 87 ? -4.984 10.124 3.287 1.00 98.06 87 VAL A O 1
ATOM 584 N N . VAL A 1 88 ? -5.771 10.038 1.188 1.00 98.38 88 VAL A N 1
ATOM 585 C CA . VAL A 1 88 ? -7.092 10.587 1.530 1.00 98.38 88 VAL A CA 1
ATOM 586 C C . VAL A 1 88 ? -7.823 9.679 2.522 1.00 98.38 88 VAL A C 1
ATOM 588 O O . VAL A 1 88 ? -8.325 10.167 3.532 1.00 98.38 88 VAL A O 1
ATOM 591 N N . LEU A 1 89 ? -7.844 8.363 2.289 1.00 97.75 89 LEU A N 1
ATOM 592 C CA . LEU A 1 89 ? -8.468 7.393 3.195 1.00 97.75 89 LEU A CA 1
ATOM 593 C C . LEU A 1 89 ? -7.820 7.404 4.584 1.00 97.75 89 LEU A C 1
ATOM 595 O O . LEU A 1 89 ? -8.530 7.376 5.586 1.00 97.75 89 LEU A O 1
ATOM 599 N N . GLY A 1 90 ? -6.492 7.499 4.654 1.00 97.62 90 GLY A N 1
ATOM 600 C CA . GLY A 1 90 ? -5.757 7.603 5.910 1.00 97.62 90 GLY A CA 1
ATOM 601 C C . GLY A 1 90 ? -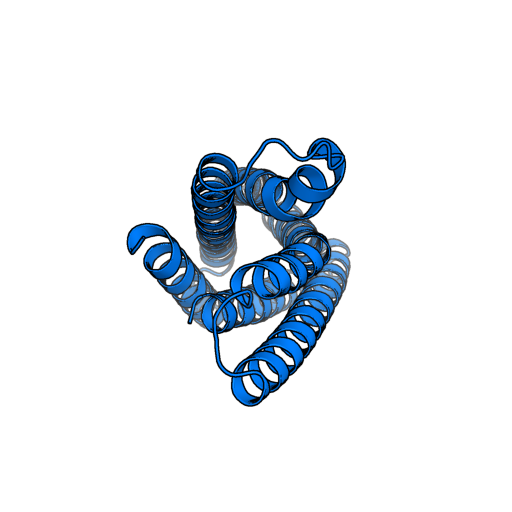6.031 8.913 6.654 1.00 97.62 90 GLY A C 1
ATOM 602 O O . GLY A 1 90 ? -6.209 8.893 7.869 1.00 97.62 90 GLY A O 1
ATOM 603 N N . ILE A 1 91 ? -6.149 10.043 5.944 1.00 98.31 91 ILE A N 1
ATOM 604 C CA . ILE A 1 91 ? -6.543 11.329 6.544 1.00 98.31 91 ILE A CA 1
ATOM 605 C C . ILE A 1 91 ? -7.964 11.239 7.110 1.00 98.31 91 ILE A C 1
ATOM 607 O O . ILE A 1 91 ? -8.193 11.624 8.252 1.00 98.31 91 ILE A O 1
ATOM 611 N N . LEU A 1 92 ? -8.919 10.697 6.352 1.00 97.25 92 LEU A N 1
ATOM 612 C CA . LEU A 1 92 ? -10.296 10.525 6.827 1.00 97.25 92 LEU A CA 1
ATOM 613 C C . LEU A 1 92 ? -10.365 9.578 8.039 1.00 97.25 92 LEU A C 1
ATOM 615 O O . LEU A 1 92 ? -11.097 9.855 8.990 1.00 97.25 92 LEU A O 1
ATOM 619 N N . ALA A 1 93 ? -9.566 8.507 8.045 1.00 97.12 93 ALA A N 1
ATOM 620 C CA . ALA A 1 93 ? -9.450 7.598 9.182 1.00 97.12 93 ALA A CA 1
ATOM 621 C C . ALA A 1 93 ? -8.850 8.290 10.419 1.00 97.12 93 ALA A C 1
ATOM 623 O O . ALA A 1 93 ? -9.364 8.104 11.522 1.00 97.12 93 ALA A O 1
ATOM 624 N N . LEU A 1 94 ? -7.836 9.149 10.241 1.00 96.31 94 LEU A N 1
ATOM 625 C CA . LEU A 1 94 ? -7.274 9.978 11.316 1.00 96.31 94 LEU A CA 1
ATOM 626 C C . LEU A 1 94 ? -8.296 10.942 11.917 1.00 96.31 94 LEU A C 1
ATOM 628 O O . LEU A 1 94 ? -8.269 11.196 13.117 1.00 96.31 94 LEU A O 1
ATOM 632 N N . LEU A 1 95 ? -9.221 11.452 11.104 1.00 97.12 95 LEU A N 1
ATOM 633 C CA . LEU A 1 95 ? -10.326 12.292 11.571 1.00 97.12 95 LEU A CA 1
ATOM 634 C C . LEU A 1 95 ? -11.418 11.497 12.311 1.00 97.12 95 LEU A C 1
ATOM 636 O O . LEU A 1 95 ? -12.416 12.075 12.735 1.00 97.12 95 LEU A O 1
ATOM 640 N N . GLY A 1 96 ? -11.251 10.181 12.474 1.00 93.62 96 GLY A N 1
ATOM 641 C CA . GLY A 1 96 ? -12.180 9.319 13.199 1.00 93.62 96 GLY A CA 1
ATOM 642 C C . GLY A 1 96 ? -13.349 8.802 12.358 1.00 93.62 96 GLY A C 1
ATOM 643 O O . GLY A 1 96 ? -14.275 8.201 12.905 1.00 93.62 96 GLY A O 1
ATOM 644 N N . LEU A 1 97 ? -13.332 8.995 11.035 1.00 94.88 97 LEU A N 1
ATOM 645 C CA . LEU A 1 97 ? -14.399 8.525 10.152 1.00 94.88 97 LEU A CA 1
ATOM 646 C C . LEU A 1 97 ? -14.205 7.041 9.844 1.00 94.88 97 LEU A C 1
ATOM 648 O O . LEU A 1 97 ? -13.337 6.681 9.059 1.00 94.88 97 LEU A O 1
ATOM 652 N N . ALA A 1 98 ? -15.010 6.182 10.476 1.00 93.69 98 ALA A N 1
ATOM 653 C CA . ALA A 1 98 ? -14.977 4.722 10.316 1.00 93.69 98 ALA A CA 1
ATOM 654 C C . ALA A 1 98 ? -13.549 4.142 10.110 1.00 93.69 98 ALA A C 1
ATOM 656 O O . ALA A 1 98 ? -13.300 3.487 9.091 1.00 93.69 98 ALA A O 1
ATOM 657 N N . PRO A 1 99 ? -12.596 4.369 11.042 1.00 92.88 99 PRO A N 1
ATOM 658 C CA . PRO A 1 99 ? -11.167 4.179 10.769 1.00 92.88 99 PRO A CA 1
ATOM 659 C C . PRO A 1 99 ? -10.816 2.747 10.362 1.00 92.88 99 PRO A C 1
ATOM 661 O O . PRO A 1 99 ? -10.025 2.536 9.446 1.00 92.88 99 PRO A O 1
ATOM 664 N N . ALA A 1 100 ? -11.456 1.756 10.989 1.00 93.31 100 ALA A N 1
ATOM 665 C CA . ALA A 1 100 ? -11.269 0.345 10.655 1.00 93.31 100 ALA A CA 1
ATOM 666 C C . ALA A 1 100 ? -11.682 0.031 9.206 1.00 93.31 100 ALA A C 1
ATOM 668 O O . ALA A 1 100 ? -10.961 -0.660 8.492 1.00 93.31 100 ALA A O 1
ATOM 669 N N . THR A 1 101 ? -12.808 0.577 8.746 1.00 96.75 101 THR A N 1
ATOM 670 C CA . THR A 1 101 ? -13.319 0.363 7.388 1.00 96.75 101 THR A CA 1
ATOM 671 C C . THR A 1 101 ? -12.432 1.053 6.355 1.00 96.75 101 THR A C 1
ATOM 673 O O . THR A 1 101 ? -12.035 0.430 5.374 1.00 96.75 101 THR A O 1
ATOM 676 N N . LEU A 1 102 ? -12.080 2.324 6.580 1.00 96.69 102 LEU A N 1
ATOM 677 C CA . LEU A 1 102 ? -11.295 3.104 5.619 1.00 96.69 102 LEU A CA 1
ATOM 678 C C . LEU A 1 102 ? -9.866 2.578 5.461 1.00 96.69 102 LEU A C 1
ATOM 680 O O . LEU A 1 102 ? -9.373 2.493 4.340 1.00 96.69 102 LEU A O 1
ATOM 684 N N . THR A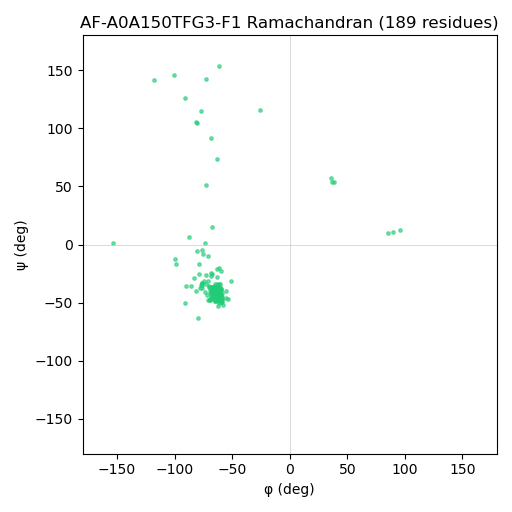 1 103 ? -9.217 2.183 6.557 1.00 96.88 103 THR A N 1
ATOM 685 C CA . THR A 1 103 ? -7.859 1.614 6.510 1.00 96.88 103 THR A CA 1
ATOM 686 C C . THR A 1 103 ? -7.846 0.222 5.872 1.00 96.88 103 THR A C 1
ATOM 688 O O . THR A 1 103 ? -6.953 -0.069 5.077 1.00 96.88 103 THR A O 1
ATOM 691 N N . SER A 1 104 ? -8.884 -0.594 6.098 1.00 97.25 104 SER A N 1
ATOM 692 C CA . SER A 1 104 ? -9.062 -1.874 5.391 1.00 97.25 104 SER A CA 1
ATOM 693 C C . SER A 1 104 ? -9.222 -1.669 3.880 1.00 97.25 104 SER A C 1
ATOM 695 O O . SER A 1 104 ? -8.568 -2.345 3.089 1.00 97.25 104 SER A O 1
ATOM 697 N N . ILE A 1 105 ? -10.043 -0.695 3.464 1.00 98.00 105 ILE A N 1
ATOM 698 C CA . ILE A 1 105 ? -10.205 -0.332 2.047 1.00 98.00 105 ILE A CA 1
ATOM 699 C C . ILE A 1 105 ? -8.882 0.174 1.464 1.00 98.00 105 ILE A C 1
ATOM 701 O O . ILE A 1 105 ? -8.517 -0.221 0.359 1.00 98.00 105 ILE A O 1
ATOM 705 N N . ALA A 1 106 ? -8.137 1.002 2.198 1.00 97.94 106 ALA A N 1
ATOM 706 C CA . ALA A 1 106 ? -6.849 1.512 1.740 1.00 97.94 106 ALA A CA 1
ATOM 707 C C . ALA A 1 106 ? -5.848 0.379 1.478 1.00 97.94 106 ALA A C 1
ATOM 709 O O . ALA A 1 106 ? -5.205 0.366 0.434 1.00 97.94 106 ALA A O 1
ATOM 710 N N . VAL A 1 107 ? -5.777 -0.621 2.360 1.00 97.81 107 VAL A N 1
ATOM 711 C CA . VAL A 1 107 ? -4.938 -1.812 2.158 1.00 97.81 107 VAL A CA 1
ATOM 712 C C . VAL A 1 107 ? -5.334 -2.599 0.904 1.00 97.81 107 VAL A C 1
ATOM 714 O O . VAL A 1 107 ? -4.454 -3.041 0.166 1.00 97.81 107 VAL A O 1
ATOM 717 N N . ILE A 1 108 ? -6.633 -2.742 0.614 1.00 97.94 108 ILE A N 1
ATOM 718 C CA . ILE A 1 108 ? -7.105 -3.380 -0.629 1.00 97.94 108 ILE A CA 1
ATOM 719 C C . ILE A 1 108 ? -6.630 -2.581 -1.849 1.00 97.94 108 ILE A C 1
ATOM 721 O O . ILE A 1 108 ? -6.112 -3.155 -2.806 1.00 97.94 108 ILE A O 1
ATOM 725 N N . VAL A 1 109 ? -6.773 -1.254 -1.803 1.00 97.38 109 VAL A N 1
ATOM 726 C CA . VAL A 1 109 ? -6.342 -0.341 -2.871 1.00 97.38 109 VAL A CA 1
ATOM 727 C C . VAL A 1 109 ? -4.827 -0.418 -3.087 1.00 97.38 109 VAL A C 1
ATOM 729 O O . VAL A 1 109 ? -4.377 -0.508 -4.226 1.00 97.38 109 VAL A O 1
ATOM 732 N N . PHE A 1 110 ? -4.039 -0.467 -2.015 1.00 96.06 110 PHE A N 1
ATOM 733 C CA . PHE A 1 110 ? -2.589 -0.649 -2.076 1.00 96.06 110 PHE A CA 1
ATOM 734 C C . PHE A 1 110 ? -2.182 -2.007 -2.647 1.00 96.06 110 PHE A C 1
ATOM 736 O O . PHE A 1 110 ? -1.286 -2.076 -3.486 1.00 96.06 110 PHE A O 1
ATOM 743 N N . GLY A 1 111 ? -2.859 -3.086 -2.249 1.00 94.81 111 GLY A N 1
ATOM 744 C CA . GLY A 1 111 ? -2.627 -4.403 -2.835 1.00 94.81 111 GLY A CA 1
ATOM 745 C C . GLY A 1 111 ? -2.954 -4.434 -4.331 1.00 94.81 111 GLY A C 1
ATOM 746 O O . GLY A 1 111 ? -2.194 -5.001 -5.115 1.00 94.81 111 GLY A O 1
ATOM 747 N N . GLY A 1 112 ? -4.025 -3.747 -4.745 1.00 92.69 112 GLY A N 1
ATOM 748 C CA . GLY A 1 112 ? -4.364 -3.538 -6.154 1.00 92.69 112 GLY A CA 1
ATOM 749 C C . GLY A 1 112 ? -3.285 -2.764 -6.914 1.00 92.69 112 GLY A C 1
ATOM 750 O O . GLY A 1 112 ? -2.920 -3.159 -8.018 1.00 92.69 112 GLY A O 1
ATOM 751 N N . ALA A 1 113 ? -2.716 -1.723 -6.300 1.00 91.25 113 ALA A N 1
ATOM 752 C CA . ALA A 1 113 ? -1.603 -0.972 -6.876 1.00 91.25 113 ALA A CA 1
ATOM 753 C C . ALA A 1 113 ? -0.389 -1.872 -7.144 1.00 91.25 113 ALA A C 1
ATOM 755 O O . ALA A 1 113 ? 0.158 -1.840 -8.241 1.00 91.25 113 ALA A O 1
ATOM 756 N N . LEU A 1 114 ? -0.010 -2.734 -6.191 1.00 89.19 114 LEU A N 1
ATOM 757 C CA . LEU A 1 114 ? 1.114 -3.657 -6.380 1.00 89.19 114 LEU A CA 1
ATOM 758 C C . LEU A 1 114 ? 0.839 -4.726 -7.447 1.00 89.19 114 LEU A C 1
ATOM 760 O O . LEU A 1 114 ? 1.755 -5.062 -8.199 1.00 89.19 114 LEU A O 1
ATOM 764 N N . LEU A 1 115 ? -0.399 -5.230 -7.544 1.00 88.38 115 LEU A N 1
ATOM 765 C CA . LEU A 1 115 ? -0.801 -6.167 -8.601 1.00 88.38 115 LEU A CA 1
ATOM 766 C C . LEU A 1 115 ? -0.683 -5.550 -9.997 1.00 88.38 115 LEU A C 1
ATOM 768 O O . LEU A 1 115 ? -0.216 -6.213 -10.919 1.00 88.38 115 LEU A O 1
ATOM 772 N N . LEU A 1 116 ? -1.101 -4.292 -10.147 1.00 83.94 116 LEU A N 1
ATOM 773 C CA . LEU A 1 116 ? -1.046 -3.569 -11.419 1.00 83.94 116 LEU A CA 1
ATOM 774 C C . LEU A 1 116 ? 0.376 -3.072 -11.739 1.00 83.94 116 LEU A C 1
ATOM 776 O O . LEU A 1 116 ? 0.782 -3.070 -12.899 1.00 83.94 116 LEU A O 1
ATOM 780 N N . GLY A 1 117 ? 1.149 -2.690 -10.717 1.00 74.94 117 GLY A N 1
ATOM 781 C CA . GLY A 1 117 ? 2.511 -2.161 -10.841 1.00 74.94 117 GLY A CA 1
ATOM 782 C C . GLY A 1 117 ? 3.577 -3.212 -11.166 1.00 74.94 117 GLY A C 1
ATOM 783 O O . GLY A 1 117 ? 4.518 -2.914 -11.900 1.00 74.94 117 GLY A O 1
ATOM 784 N N . GLY A 1 118 ? 3.416 -4.460 -10.702 1.00 65.25 118 GLY A N 1
ATOM 785 C CA . GLY A 1 118 ? 4.414 -5.527 -10.885 1.00 65.25 118 GLY A CA 1
ATOM 786 C C . GLY A 1 118 ? 4.735 -5.868 -12.349 1.00 65.25 118 GLY A C 1
ATOM 787 O O . GLY A 1 118 ? 5.820 -6.363 -12.638 1.00 65.25 118 GLY A O 1
ATOM 788 N N . GLY A 1 119 ? 3.833 -5.568 -13.290 1.00 57.62 119 GLY A N 1
ATOM 789 C CA . GLY A 1 119 ? 4.087 -5.744 -14.725 1.00 57.62 119 GLY A CA 1
ATOM 790 C C . GLY A 1 119 ? 4.994 -4.669 -15.337 1.00 57.62 119 GLY A C 1
ATOM 791 O O . GLY A 1 119 ? 5.793 -4.973 -16.219 1.00 57.62 119 GLY 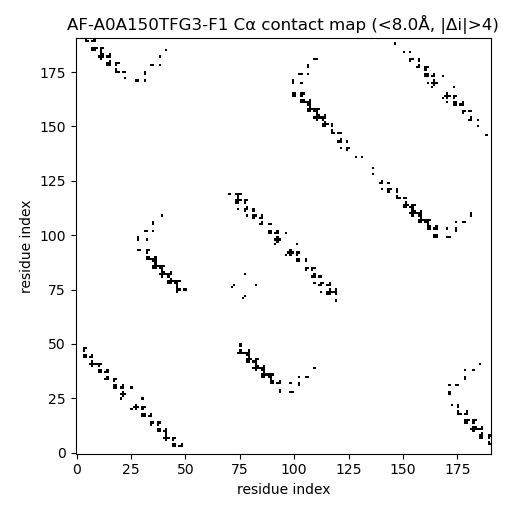A O 1
ATOM 792 N N . ALA A 1 120 ? 4.922 -3.427 -14.849 1.00 53.75 120 ALA A N 1
ATOM 793 C CA . ALA A 1 120 ? 5.610 -2.285 -15.458 1.00 53.75 120 ALA A CA 1
ATOM 794 C C . ALA A 1 120 ? 7.123 -2.267 -15.168 1.00 53.75 120 ALA A C 1
ATOM 796 O O . ALA A 1 120 ? 7.923 -1.857 -16.009 1.00 53.75 120 ALA A O 1
ATOM 797 N N . THR A 1 121 ? 7.547 -2.739 -13.992 1.00 54.88 121 THR A N 1
ATOM 798 C CA . THR A 1 121 ? 8.972 -2.805 -13.616 1.00 54.88 121 THR A CA 1
ATOM 799 C C . THR A 1 121 ? 9.726 -3.907 -14.363 1.00 54.88 121 THR A C 1
ATOM 801 O O . THR A 1 121 ? 10.892 -3.721 -14.722 1.00 54.88 121 THR A O 1
ATOM 804 N N . ALA A 1 122 ? 9.061 -5.030 -14.656 1.00 51.44 122 ALA A N 1
ATOM 805 C CA . ALA A 1 122 ? 9.625 -6.118 -15.453 1.00 51.44 122 ALA A CA 1
ATOM 806 C C . ALA A 1 122 ? 9.906 -5.694 -16.907 1.00 51.44 122 ALA A C 1
ATOM 808 O O . ALA A 1 122 ? 10.900 -6.132 -17.491 1.00 51.44 122 ALA A O 1
ATOM 809 N N . ASP A 1 123 ? 9.069 -4.814 -17.458 1.00 50.59 123 ASP A N 1
ATOM 810 C CA . ASP A 1 123 ? 9.152 -4.353 -18.843 1.00 50.59 123 ASP A CA 1
ATOM 811 C C . ASP A 1 123 ? 10.198 -3.236 -19.040 1.00 50.59 123 ASP A C 1
ATOM 813 O O . ASP A 1 123 ? 11.033 -3.291 -19.945 1.00 50.59 123 ASP A O 1
ATOM 817 N N . LEU A 1 124 ? 10.297 -2.285 -18.101 1.00 49.72 124 LEU A N 1
ATOM 818 C CA . LEU A 1 124 ? 11.342 -1.247 -18.128 1.00 49.72 124 LEU A CA 1
ATOM 819 C C . LEU A 1 124 ? 12.761 -1.828 -18.001 1.00 49.72 124 LEU A C 1
ATOM 821 O O . LEU A 1 124 ? 13.679 -1.387 -18.695 1.00 49.72 124 LEU A O 1
ATOM 825 N N . GLY A 1 125 ? 12.941 -2.862 -17.170 1.00 52.25 125 GLY A N 1
ATOM 826 C CA . GLY A 1 125 ? 14.208 -3.595 -17.084 1.00 52.25 125 GLY A CA 1
ATOM 827 C C . GLY A 1 125 ? 14.579 -4.312 -18.388 1.00 52.25 125 GLY A C 1
ATOM 828 O O . GLY A 1 125 ? 15.752 -4.608 -18.620 1.00 52.25 125 GLY A O 1
ATOM 829 N N . ALA A 1 126 ? 13.609 -4.572 -19.272 1.00 52.38 126 ALA A N 1
ATOM 830 C CA . ALA A 1 126 ? 13.887 -5.147 -20.576 1.00 52.38 126 ALA A CA 1
ATOM 831 C C . ALA A 1 126 ? 14.465 -4.121 -21.564 1.00 52.38 126 ALA A C 1
ATOM 833 O O . ALA A 1 126 ? 15.344 -4.474 -22.357 1.00 52.38 126 ALA A O 1
ATOM 834 N N . LEU A 1 127 ? 14.029 -2.861 -21.474 1.00 50.59 127 LEU A N 1
ATOM 835 C CA . LEU A 1 127 ? 14.446 -1.766 -22.353 1.00 50.59 127 LEU A CA 1
ATOM 836 C C . LEU A 1 127 ? 15.850 -1.231 -22.016 1.00 50.59 127 LEU A C 1
ATOM 838 O O . LEU A 1 127 ? 16.638 -0.991 -22.931 1.00 50.59 127 LEU A O 1
ATOM 842 N N . ASP A 1 128 ? 16.209 -1.152 -20.729 1.00 53.16 128 ASP A N 1
ATOM 843 C CA . ASP A 1 128 ? 17.492 -0.597 -20.240 1.00 53.16 128 ASP A CA 1
ATOM 844 C C . ASP A 1 128 ? 18.720 -1.493 -20.543 1.00 53.16 128 ASP A C 1
ATOM 846 O O . ASP A 1 128 ? 19.876 -1.101 -20.392 1.00 53.16 128 ASP A O 1
ATOM 850 N N . THR A 1 129 ? 18.493 -2.728 -21.008 1.00 54.25 129 THR A N 1
ATOM 851 C CA . THR A 1 129 ? 19.559 -3.716 -21.277 1.00 54.25 129 THR A CA 1
ATOM 852 C C . THR A 1 129 ? 20.180 -3.639 -22.676 1.00 54.25 129 THR A C 1
ATOM 854 O O . THR A 1 129 ? 21.042 -4.455 -22.999 1.00 54.25 129 THR A O 1
ATOM 857 N N . HIS A 1 130 ? 19.837 -2.636 -23.493 1.00 52.00 130 HIS A N 1
ATOM 858 C CA . HIS A 1 130 ? 20.361 -2.462 -24.860 1.00 52.00 130 HIS A CA 1
ATOM 859 C C . HIS A 1 130 ? 21.869 -2.108 -24.966 1.00 52.00 130 HIS A C 1
ATOM 861 O O . HIS A 1 130 ? 22.336 -1.735 -26.041 1.00 52.00 130 HIS A O 1
ATOM 867 N N . GLY A 1 131 ? 22.671 -2.272 -23.903 1.00 54.78 131 GLY A N 1
ATOM 868 C CA . GLY A 1 131 ? 24.113 -1.981 -23.935 1.00 54.78 131 GLY A CA 1
ATOM 869 C C . GLY A 1 131 ? 25.023 -2.742 -22.960 1.00 54.78 131 GLY A C 1
ATOM 870 O O . GLY A 1 131 ? 26.227 -2.498 -22.973 1.00 54.78 131 GLY A O 1
ATOM 871 N N . ALA A 1 132 ? 24.516 -3.662 -22.126 1.00 56.75 132 ALA A N 1
ATOM 872 C CA . ALA A 1 132 ? 25.315 -4.311 -21.075 1.00 56.75 132 ALA A CA 1
ATOM 873 C C . ALA A 1 132 ? 25.433 -5.838 -21.252 1.00 56.75 132 ALA A C 1
ATOM 875 O O . ALA A 1 132 ? 24.479 -6.508 -21.634 1.00 56.75 132 ALA A O 1
ATOM 876 N N . HIS A 1 133 ? 26.623 -6.375 -20.954 1.00 59.50 133 HIS A N 1
ATOM 877 C CA . HIS A 1 133 ? 27.025 -7.790 -20.988 1.00 59.50 133 HIS A CA 1
ATOM 878 C C . HIS A 1 133 ? 25.865 -8.798 -20.810 1.00 59.50 133 HIS A C 1
ATOM 880 O O . HIS A 1 133 ? 25.270 -8.896 -19.736 1.00 59.50 133 HIS A O 1
ATOM 886 N N . GLN A 1 134 ? 25.602 -9.602 -21.850 1.00 63.56 134 GLN A N 1
ATOM 887 C CA . GLN A 1 134 ? 24.437 -10.498 -21.981 1.00 63.56 134 GLN A CA 1
ATOM 888 C C . GLN A 1 134 ? 24.191 -11.433 -20.777 1.00 63.56 134 GLN A C 1
ATOM 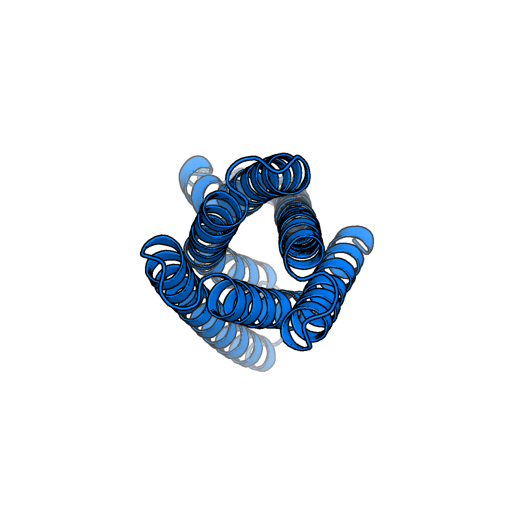890 O O . GLN A 1 134 ? 23.044 -11.739 -20.462 1.00 63.56 134 GLN A O 1
ATOM 895 N N . HIS A 1 135 ? 25.243 -11.863 -20.069 1.00 61.69 135 HIS A N 1
ATOM 896 C CA . HIS A 1 135 ? 25.114 -12.734 -18.894 1.00 61.69 135 HIS A CA 1
ATOM 897 C C . HIS A 1 135 ? 24.567 -11.998 -17.655 1.00 61.69 135 HIS A C 1
ATOM 899 O O . HIS A 1 135 ? 23.694 -12.518 -16.963 1.00 61.69 135 HIS A O 1
ATOM 905 N N . LEU A 1 136 ? 25.017 -10.761 -17.411 1.00 65.62 136 LEU A N 1
ATOM 906 C CA . LEU A 1 136 ? 24.496 -9.913 -16.330 1.00 65.62 136 LEU A CA 1
ATOM 907 C C . LEU A 1 136 ? 23.065 -9.453 -16.631 1.00 65.62 136 LEU A C 1
ATOM 909 O O . LEU A 1 136 ? 22.231 -9.427 -15.730 1.00 65.62 136 LEU A O 1
ATOM 913 N N . ALA A 1 137 ? 22.758 -9.170 -17.901 1.00 65.38 137 ALA A N 1
ATOM 914 C CA . ALA A 1 137 ? 21.410 -8.814 -18.336 1.00 65.38 137 ALA A CA 1
ATOM 915 C C . ALA A 1 137 ? 20.399 -9.957 -18.117 1.00 65.38 137 ALA A C 1
ATOM 917 O O . ALA A 1 137 ? 19.270 -9.710 -17.695 1.00 65.38 137 ALA A O 1
ATOM 918 N N . HIS A 1 138 ? 20.801 -11.214 -18.348 1.00 67.56 138 HIS A N 1
ATOM 919 C CA . HIS A 1 138 ? 19.934 -12.372 -18.118 1.00 67.56 138 HIS A CA 1
ATOM 920 C C . HIS A 1 138 ? 19.654 -12.603 -16.625 1.00 67.56 138 HIS A C 1
ATOM 922 O O . HIS A 1 138 ? 18.511 -12.855 -16.245 1.00 67.56 138 HIS A O 1
ATOM 928 N N . LEU A 1 139 ? 20.677 -12.476 -15.771 1.00 72.12 139 LEU A N 1
ATOM 929 C CA . LEU A 1 139 ? 20.521 -12.588 -14.317 1.00 72.12 139 LEU A CA 1
ATOM 930 C C . LEU A 1 139 ? 19.648 -11.459 -13.752 1.00 72.12 139 LEU A C 1
ATOM 932 O O . LEU A 1 139 ? 18.749 -11.723 -12.957 1.00 72.12 139 LEU A O 1
ATOM 936 N N . ALA A 1 140 ? 19.852 -10.221 -14.214 1.00 68.38 140 ALA A N 1
ATOM 937 C CA . ALA A 1 140 ? 19.032 -9.075 -13.824 1.00 68.38 140 ALA A CA 1
ATOM 938 C C . ALA A 1 140 ? 17.561 -9.253 -14.236 1.00 68.38 140 ALA A C 1
ATOM 940 O O . ALA A 1 140 ? 16.663 -8.950 -13.455 1.00 68.38 140 ALA A O 1
ATOM 941 N N . ARG A 1 141 ? 17.304 -9.807 -15.429 1.00 68.38 141 ARG A N 1
ATOM 942 C CA . ARG A 1 141 ? 15.943 -10.075 -15.916 1.00 68.38 141 ARG A CA 1
ATOM 943 C C . ARG A 1 141 ? 15.245 -11.199 -15.150 1.00 68.38 141 ARG A C 1
ATOM 945 O O . ARG A 1 141 ? 14.056 -11.113 -14.871 1.00 68.38 141 ARG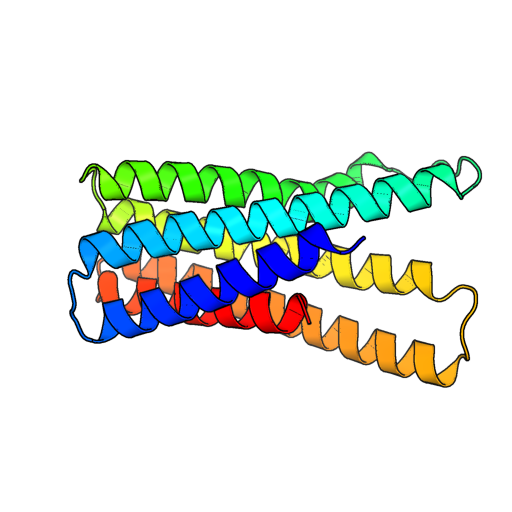 A O 1
ATOM 952 N N . GLN A 1 142 ? 15.973 -12.249 -14.777 1.00 76.19 142 GLN A N 1
ATOM 953 C CA . GLN A 1 142 ? 15.425 -13.298 -13.913 1.00 76.19 142 GLN A CA 1
ATOM 954 C C . GLN A 1 142 ? 15.114 -12.767 -12.509 1.00 76.19 142 GLN A C 1
ATOM 956 O O . GLN A 1 142 ? 14.063 -13.089 -11.955 1.00 76.19 142 GLN A O 1
ATOM 961 N N . ALA A 1 143 ? 15.990 -11.921 -11.959 1.00 71.88 143 ALA A N 1
ATOM 962 C CA . ALA A 1 143 ? 15.768 -11.272 -10.673 1.00 71.88 143 ALA A CA 1
ATOM 963 C C . ALA A 1 143 ? 14.557 -10.324 -10.708 1.00 71.88 143 ALA A C 1
ATOM 965 O O . ALA A 1 143 ? 13.733 -10.370 -9.796 1.00 71.88 143 ALA A O 1
ATOM 966 N N . SER A 1 144 ? 14.392 -9.528 -11.773 1.00 71.88 144 SER A N 1
ATOM 967 C CA . SER A 1 144 ? 13.245 -8.621 -11.913 1.00 71.88 144 SER A CA 1
ATOM 968 C C . SER A 1 144 ? 11.921 -9.373 -12.062 1.00 71.88 144 SER A C 1
ATOM 970 O O . SER A 1 144 ? 10.939 -9.005 -11.423 1.00 71.88 144 SER A O 1
ATOM 972 N N . MET A 1 145 ? 11.889 -10.470 -12.827 1.00 73.56 145 MET A N 1
ATOM 973 C CA . MET A 1 145 ? 10.697 -11.319 -12.944 1.00 73.56 145 MET A CA 1
ATOM 974 C C . MET A 1 145 ? 10.319 -11.981 -11.613 1.00 73.56 145 MET A C 1
ATOM 976 O O . MET A 1 145 ? 9.140 -12.042 -11.265 1.00 73.56 145 MET A O 1
ATOM 980 N N . ALA A 1 146 ? 11.307 -12.450 -10.846 1.00 78.44 146 ALA A N 1
ATOM 981 C CA . ALA A 1 146 ? 11.064 -12.999 -9.516 1.00 78.44 146 ALA A CA 1
ATOM 982 C C . ALA A 1 146 ? 10.528 -11.929 -8.547 1.00 78.44 146 ALA A C 1
ATOM 984 O O . ALA A 1 146 ? 9.566 -12.186 -7.822 1.00 78.44 146 ALA A O 1
ATOM 985 N N . ALA A 1 147 ? 11.099 -10.719 -8.572 1.00 78.06 147 ALA A N 1
ATOM 986 C CA . ALA A 1 147 ? 10.643 -9.590 -7.764 1.00 78.06 147 ALA A CA 1
ATOM 987 C C . ALA A 1 147 ? 9.207 -9.167 -8.120 1.00 78.06 147 ALA A C 1
ATOM 989 O O . ALA A 1 147 ? 8.382 -9.002 -7.224 1.00 78.06 147 ALA A O 1
ATOM 990 N N . ALA A 1 148 ? 8.874 -9.092 -9.412 1.00 79.00 148 ALA A N 1
ATOM 991 C CA . ALA A 1 148 ? 7.518 -8.820 -9.889 1.00 79.00 148 ALA A CA 1
ATOM 992 C C . ALA A 1 148 ? 6.506 -9.868 -9.392 1.00 79.00 148 ALA A C 1
ATOM 994 O O . ALA A 1 148 ? 5.413 -9.523 -8.937 1.00 79.00 148 ALA A O 1
ATOM 995 N N . GLY A 1 149 ? 6.886 -11.151 -9.411 1.00 82.88 149 GLY A N 1
ATOM 996 C CA . GLY A 1 149 ? 6.072 -12.235 -8.860 1.00 82.88 149 GLY A CA 1
ATOM 997 C C . GLY A 1 149 ? 5.831 -12.094 -7.353 1.00 82.88 149 GLY A C 1
ATOM 998 O O . GLY A 1 149 ? 4.699 -12.250 -6.895 1.00 82.88 149 GLY A O 1
ATOM 999 N N . LEU A 1 150 ? 6.866 -11.744 -6.581 1.00 85.75 150 LEU A N 1
ATOM 1000 C CA . LEU A 1 150 ? 6.741 -11.487 -5.141 1.00 85.75 150 LEU A CA 1
ATOM 1001 C C . LEU A 1 150 ? 5.857 -10.272 -4.853 1.00 85.75 150 LEU A C 1
ATOM 1003 O O . LEU A 1 150 ? 4.980 -10.352 -3.995 1.00 85.75 150 LEU A O 1
ATOM 1007 N N . GLN A 1 151 ? 6.041 -9.177 -5.590 1.00 88.62 151 GLN A N 1
ATOM 1008 C CA . GLN A 1 151 ? 5.218 -7.977 -5.466 1.00 88.62 151 GLN A CA 1
ATOM 1009 C C . GLN A 1 151 ? 3.744 -8.286 -5.750 1.00 88.62 151 GLN A C 1
ATOM 1011 O O . GLN A 1 151 ? 2.873 -7.893 -4.974 1.00 88.62 151 GLN A O 1
ATOM 1016 N N . SER A 1 152 ? 3.459 -9.054 -6.807 1.00 89.44 152 SER A N 1
ATOM 1017 C CA . SER A 1 152 ? 2.099 -9.499 -7.109 1.00 89.44 152 SER A CA 1
ATOM 1018 C C . SER A 1 152 ? 1.526 -10.388 -6.001 1.00 89.44 152 SER A C 1
ATOM 1020 O O . SER A 1 152 ? 0.371 -10.212 -5.611 1.00 89.44 152 SER A O 1
ATOM 1022 N N . LEU A 1 153 ? 2.315 -11.318 -5.458 1.00 91.94 153 LEU A N 1
ATOM 1023 C CA . LEU A 1 153 ? 1.862 -12.215 -4.397 1.00 91.94 153 LEU A CA 1
ATOM 1024 C C . LEU A 1 153 ? 1.548 -11.453 -3.104 1.00 91.94 153 LEU A C 1
ATOM 1026 O O . LEU A 1 153 ? 0.520 -11.702 -2.474 1.00 91.94 153 LEU A O 1
ATOM 1030 N N . VAL A 1 154 ? 2.399 -10.495 -2.728 1.00 94.31 154 VAL A N 1
ATOM 1031 C CA . VAL A 1 154 ? 2.154 -9.625 -1.572 1.00 94.31 154 VAL A CA 1
ATOM 1032 C C . VAL A 1 154 ? 0.949 -8.723 -1.819 1.00 94.31 154 VAL A C 1
ATOM 1034 O O . VAL A 1 154 ? 0.132 -8.571 -0.916 1.00 94.31 154 VAL A O 1
ATOM 1037 N N . GLY A 1 155 ? 0.777 -8.190 -3.032 1.00 94.31 155 GLY A N 1
ATOM 1038 C CA . GLY A 1 155 ? -0.409 -7.418 -3.410 1.00 94.31 155 GLY A CA 1
ATOM 1039 C C . GLY A 1 155 ? -1.705 -8.220 -3.256 1.00 94.31 155 GLY A C 1
ATOM 1040 O O . GLY A 1 155 ? -2.645 -7.764 -2.604 1.00 94.31 155 GLY A O 1
ATOM 1041 N N . ALA A 1 156 ? -1.737 -9.455 -3.765 1.00 95.44 156 ALA A N 1
ATOM 1042 C CA . ALA A 1 156 ? -2.866 -10.368 -3.581 1.00 95.44 156 ALA A CA 1
ATOM 1043 C C . ALA A 1 156 ? -3.108 -10.697 -2.097 1.00 95.44 156 ALA A C 1
ATOM 1045 O O . ALA A 1 156 ? -4.248 -10.662 -1.631 1.00 95.44 156 ALA A O 1
ATOM 1046 N N . GLY A 1 157 ? -2.044 -10.970 -1.336 1.00 97.31 157 GLY A N 1
ATOM 1047 C CA . GLY A 1 157 ? -2.126 -11.213 0.104 1.00 97.31 157 GLY A CA 1
ATOM 1048 C C . GLY A 1 157 ? -2.686 -10.013 0.871 1.00 97.31 157 GLY A C 1
ATOM 1049 O O . GLY A 1 157 ? -3.563 -10.180 1.715 1.00 97.31 157 GLY A O 1
ATOM 1050 N N . ALA A 1 158 ? -2.250 -8.799 0.534 1.00 97.44 158 ALA A N 1
ATOM 1051 C CA . ALA A 1 158 ? -2.759 -7.565 1.119 1.00 97.44 158 ALA A CA 1
ATOM 1052 C C . ALA A 1 158 ? -4.251 -7.369 0.822 1.00 97.44 158 ALA A C 1
ATOM 1054 O O . ALA A 1 158 ? -5.003 -7.026 1.730 1.00 97.44 158 ALA A O 1
ATOM 1055 N N . ILE A 1 159 ? -4.709 -7.668 -0.399 1.00 97.69 159 ILE A N 1
ATOM 1056 C CA . ILE A 1 159 ? -6.141 -7.642 -0.737 1.00 97.69 159 ILE A CA 1
ATOM 1057 C C . ILE A 1 159 ? -6.920 -8.619 0.142 1.00 97.69 159 ILE A C 1
ATOM 1059 O O . ILE A 1 159 ? -7.932 -8.236 0.724 1.00 97.69 159 ILE A O 1
ATOM 1063 N N . VAL A 1 160 ? -6.449 -9.861 0.281 1.00 98.12 160 VAL A N 1
ATOM 1064 C CA . VAL A 1 160 ? -7.115 -10.864 1.126 1.00 98.12 160 VAL A CA 1
ATOM 1065 C C . VAL A 1 160 ? -7.179 -10.396 2.582 1.00 98.12 160 VAL A C 1
ATOM 1067 O O . VAL A 1 160 ? -8.251 -10.432 3.184 1.00 98.12 160 VAL A O 1
ATOM 1070 N N . LEU A 1 161 ? -6.069 -9.907 3.140 1.00 97.62 161 LEU A N 1
ATOM 1071 C CA . LEU A 1 161 ? -6.023 -9.381 4.508 1.00 97.62 161 LEU A CA 1
ATOM 1072 C C . LEU A 1 161 ? -6.956 -8.177 4.692 1.00 97.62 161 LEU A C 1
ATOM 1074 O O . LEU A 1 161 ? -7.668 -8.110 5.691 1.00 97.62 161 LEU A O 1
ATOM 1078 N N . GLY A 1 162 ? -7.002 -7.270 3.716 1.00 97.44 162 GLY A N 1
ATOM 1079 C CA . GLY A 1 162 ? -7.900 -6.120 3.719 1.00 97.44 162 GLY A CA 1
ATOM 1080 C C . GLY A 1 162 ? -9.375 -6.519 3.645 1.00 97.44 162 GLY A C 1
ATOM 1081 O O . GLY A 1 162 ? -10.192 -5.959 4.368 1.00 97.44 162 GLY A O 1
ATOM 1082 N N . ILE A 1 163 ? -9.731 -7.532 2.846 1.00 97.88 163 ILE A N 1
ATOM 1083 C CA . ILE A 1 163 ? -11.102 -8.066 2.784 1.00 97.88 163 ILE A CA 1
ATOM 1084 C C . ILE A 1 163 ? -11.495 -8.701 4.123 1.00 97.88 163 ILE A C 1
ATOM 1086 O O . ILE A 1 163 ? -12.578 -8.428 4.638 1.00 97.88 163 ILE A O 1
ATOM 1090 N N . LEU A 1 164 ? -10.622 -9.521 4.717 1.00 97.25 164 LEU A N 1
ATOM 1091 C CA . LEU A 1 164 ? -10.882 -10.137 6.023 1.00 97.25 164 LEU A CA 1
ATOM 1092 C C . LEU A 1 164 ? -11.037 -9.080 7.128 1.00 97.25 164 LEU A C 1
ATOM 1094 O O . LEU A 1 164 ? -11.946 -9.183 7.956 1.00 97.25 164 LEU A O 1
ATOM 1098 N N . ALA A 1 165 ? -10.200 -8.039 7.102 1.00 96.69 165 ALA A N 1
ATOM 1099 C CA . ALA A 1 165 ? -10.309 -6.902 8.006 1.00 96.69 165 ALA A CA 1
ATOM 1100 C C . ALA A 1 165 ? -11.634 -6.150 7.808 1.00 96.69 165 ALA A C 1
ATOM 1102 O O . ALA A 1 165 ? -12.323 -5.849 8.782 1.00 96.69 165 ALA A O 1
ATOM 1103 N N . LEU A 1 166 ? -12.049 -5.932 6.557 1.00 96.12 166 LEU A N 1
ATOM 1104 C CA . LEU A 1 166 ? -13.293 -5.243 6.215 1.00 96.12 166 LEU A CA 1
ATOM 1105 C C . LEU A 1 166 ? -14.544 -5.991 6.703 1.00 96.12 166 LEU A C 1
ATOM 1107 O O . LEU A 1 166 ? -15.518 -5.362 7.108 1.00 96.12 166 LEU A O 1
ATOM 1111 N N . VAL A 1 167 ? -14.508 -7.326 6.713 1.00 96.88 167 VAL A N 1
ATOM 1112 C CA . VAL A 1 167 ? -15.581 -8.180 7.260 1.00 96.88 167 VAL A CA 1
ATOM 1113 C C . VAL A 1 167 ? -15.585 -8.190 8.802 1.00 96.88 167 VAL A C 1
ATOM 1115 O O . VAL A 1 167 ? -16.529 -8.676 9.422 1.00 96.88 167 VAL A O 1
ATOM 1118 N N . GLY A 1 168 ? -14.571 -7.604 9.444 1.00 92.00 168 GLY A N 1
ATOM 1119 C CA . GLY A 1 168 ? -14.492 -7.444 10.898 1.00 92.00 168 GLY A CA 1
ATOM 1120 C C . GLY A 1 168 ? -13.695 -8.533 11.614 1.00 92.00 168 GLY A C 1
ATOM 1121 O O . GLY A 1 168 ? -13.733 -8.608 12.843 1.00 92.00 168 GLY A O 1
ATOM 1122 N N . ILE A 1 169 ? -12.941 -9.364 10.888 1.00 94.12 169 ILE A N 1
ATOM 1123 C CA . ILE A 1 169 ? -12.069 -10.379 11.490 1.00 94.12 169 ILE A CA 1
ATOM 1124 C C . ILE A 1 169 ? -10.767 -9.701 11.918 1.00 94.12 169 ILE A C 1
ATOM 1126 O O . ILE A 1 169 ? -9.946 -9.366 11.074 1.00 94.12 169 ILE A O 1
ATOM 1130 N N . TYR A 1 170 ? -10.582 -9.482 13.225 1.00 93.25 170 TYR A N 1
ATOM 1131 C CA . TYR A 1 170 ? -9.389 -8.840 13.808 1.00 93.25 170 TYR A CA 1
ATOM 1132 C C . TYR A 1 170 ? -8.834 -7.666 12.966 1.00 93.25 170 TYR A C 1
ATOM 1134 O O . TYR A 1 170 ? -7.646 -7.658 12.625 1.00 93.25 170 TYR A O 1
ATOM 1142 N N . PRO A 1 171 ? -9.673 -6.663 12.627 1.00 92.38 171 PRO A N 1
ATOM 1143 C CA . PRO A 1 171 ? -9.396 -5.692 11.565 1.00 92.38 171 PRO A CA 1
ATOM 1144 C C . PRO A 1 171 ? -8.071 -4.959 11.751 1.00 92.38 171 PRO A C 1
ATOM 1146 O O . PRO A 1 171 ? -7.311 -4.774 10.807 1.00 92.38 171 PRO A O 1
ATOM 1149 N N . MET A 1 172 ? -7.762 -4.599 12.991 1.00 92.75 172 MET A N 1
ATOM 1150 C CA . MET A 1 172 ? -6.549 -3.877 13.354 1.00 92.75 172 MET A CA 1
ATOM 1151 C C . MET A 1 172 ? -5.279 -4.697 13.092 1.00 92.75 172 MET A C 1
ATOM 1153 O O . MET A 1 172 ? -4.356 -4.219 12.440 1.00 92.75 172 MET A O 1
ATOM 1157 N N . VAL A 1 173 ? -5.251 -5.956 13.539 1.00 95.81 173 VAL A N 1
ATOM 1158 C CA . VAL A 1 173 ? -4.087 -6.837 13.372 1.00 95.81 173 VAL A CA 1
ATOM 1159 C C . VAL A 1 173 ? -3.861 -7.137 11.895 1.00 95.81 173 VAL A C 1
ATOM 1161 O O . VAL A 1 173 ? -2.741 -6.997 11.411 1.00 95.81 173 VAL A O 1
ATOM 1164 N N . LEU A 1 174 ? -4.917 -7.495 11.160 1.00 96.56 174 LEU A N 1
ATOM 1165 C CA . LEU A 1 174 ? -4.797 -7.830 9.739 1.00 96.56 174 LEU A CA 1
ATOM 1166 C C . LEU A 1 174 ? -4.366 -6.626 8.894 1.00 96.56 174 LEU A C 1
ATOM 1168 O O . LEU A 1 174 ? -3.530 -6.784 8.007 1.00 96.56 174 LEU A O 1
ATOM 1172 N N . THR A 1 175 ? -4.864 -5.426 9.205 1.00 96.75 175 THR A N 1
ATOM 1173 C CA . THR A 1 175 ? -4.459 -4.190 8.515 1.00 96.75 175 THR A CA 1
ATOM 1174 C C . THR A 1 175 ? -2.983 -3.882 8.757 1.00 96.75 175 THR A C 1
ATOM 1176 O O . THR A 1 175 ? -2.257 -3.595 7.808 1.00 96.75 175 THR A O 1
ATOM 1179 N N . PHE A 1 176 ? -2.494 -4.004 9.995 1.00 97.06 176 PHE A N 1
ATOM 1180 C CA . PHE A 1 176 ? -1.072 -3.802 10.277 1.00 97.06 176 PHE A CA 1
ATOM 1181 C C . PHE A 1 176 ? -0.176 -4.861 9.641 1.00 97.06 176 PHE A C 1
ATOM 1183 O O . PHE A 1 176 ? 0.865 -4.514 9.091 1.00 97.06 176 PHE A O 1
ATOM 1190 N N . VAL A 1 177 ? -0.571 -6.137 9.673 1.00 97.88 177 VAL A N 1
ATOM 1191 C CA . VAL A 1 177 ? 0.175 -7.212 9.000 1.00 97.88 177 VAL A CA 1
ATOM 1192 C C . VAL A 1 177 ? 0.247 -6.950 7.495 1.00 97.88 177 VAL A C 1
ATOM 1194 O O . VAL A 1 177 ? 1.308 -7.118 6.895 1.00 97.88 177 VAL A O 1
ATOM 1197 N N . ALA A 1 178 ? -0.844 -6.475 6.893 1.00 97.56 178 ALA A N 1
ATOM 1198 C CA . ALA A 1 178 ? -0.851 -6.102 5.488 1.00 97.56 178 ALA A CA 1
ATOM 1199 C C . ALA A 1 178 ? 0.076 -4.911 5.205 1.00 97.56 178 ALA A C 1
ATOM 1201 O O . ALA A 1 178 ? 0.919 -5.009 4.320 1.00 97.56 178 ALA A O 1
ATOM 1202 N N . LEU A 1 179 ? -0.007 -3.823 5.980 1.00 97.06 179 LEU A N 1
ATOM 1203 C CA . LEU A 1 179 ? 0.880 -2.659 5.835 1.00 97.06 179 LEU A CA 1
ATOM 1204 C C . LEU A 1 179 ? 2.360 -3.015 6.049 1.00 97.06 179 LEU A C 1
ATOM 1206 O O . LEU A 1 179 ? 3.225 -2.471 5.369 1.00 97.06 179 LEU A O 1
ATOM 1210 N N . LEU A 1 180 ? 2.660 -3.961 6.941 1.00 96.94 180 LEU A N 1
ATOM 1211 C CA . LEU A 1 180 ? 4.011 -4.469 7.169 1.00 96.94 180 LEU A CA 1
ATOM 1212 C C . LEU A 1 180 ? 4.544 -5.249 5.961 1.00 96.94 180 LEU A C 1
ATOM 1214 O O . LEU A 1 180 ? 5.678 -5.026 5.533 1.00 96.94 180 LEU A O 1
ATOM 1218 N N . ALA A 1 181 ? 3.730 -6.135 5.385 1.00 96.69 181 ALA A N 1
ATOM 1219 C CA . ALA A 1 181 ? 4.090 -6.871 4.177 1.00 96.69 181 ALA A CA 1
ATOM 1220 C C . ALA A 1 181 ? 4.273 -5.925 2.977 1.00 96.69 181 ALA A C 1
ATOM 1222 O O . ALA A 1 181 ? 5.284 -5.995 2.279 1.00 96.69 181 ALA A O 1
ATOM 1223 N N . LEU A 1 182 ? 3.334 -4.993 2.791 1.00 95.31 182 LEU A N 1
ATOM 1224 C CA . LEU A 1 182 ? 3.379 -3.965 1.752 1.00 95.31 182 LEU A CA 1
ATOM 1225 C C . LEU A 1 182 ? 4.632 -3.081 1.886 1.00 95.31 182 LEU A C 1
ATOM 1227 O O . LEU A 1 182 ? 5.377 -2.916 0.921 1.00 95.31 182 LEU A O 1
ATOM 1231 N N . GLY A 1 183 ? 4.915 -2.568 3.088 1.00 93.38 183 GLY A N 1
ATOM 1232 C CA . GLY A 1 183 ? 6.104 -1.758 3.366 1.00 93.38 183 GLY A CA 1
ATOM 1233 C C . GLY A 1 183 ? 7.409 -2.514 3.110 1.00 93.38 183 GLY A C 1
ATOM 1234 O O . GLY A 1 183 ? 8.354 -1.941 2.574 1.00 93.38 183 GLY A O 1
ATOM 1235 N N . SER A 1 184 ? 7.442 -3.814 3.419 1.00 93.50 184 SER A N 1
ATOM 1236 C CA . SER A 1 184 ? 8.605 -4.676 3.162 1.00 93.50 184 SER A CA 1
ATOM 1237 C C . SER A 1 184 ? 8.911 -4.787 1.668 1.00 93.50 184 SER A C 1
ATOM 1239 O O . SER A 1 184 ? 10.070 -4.700 1.276 1.00 93.50 184 SER A O 1
ATOM 1241 N N . VAL A 1 185 ? 7.882 -4.924 0.826 1.00 90.19 185 VAL A N 1
ATOM 1242 C CA . VAL A 1 185 ? 8.057 -4.968 -0.635 1.00 90.19 185 VAL A CA 1
ATOM 1243 C C . VAL A 1 185 ? 8.587 -3.651 -1.176 1.00 90.19 185 VAL A C 1
ATOM 1245 O O . VAL A 1 185 ? 9.496 -3.675 -2.000 1.00 90.19 185 VAL A O 1
ATOM 1248 N N . VAL A 1 186 ? 8.077 -2.517 -0.697 1.00 88.38 186 VAL A N 1
ATOM 1249 C CA . VAL A 1 186 ? 8.552 -1.191 -1.122 1.00 88.38 186 VAL A CA 1
ATOM 1250 C C . VAL A 1 186 ? 10.026 -0.988 -0.756 1.00 88.38 186 VAL A C 1
ATOM 1252 O O . VAL A 1 186 ? 10.816 -0.557 -1.588 1.00 88.38 186 VAL A O 1
ATOM 1255 N N . VAL A 1 187 ? 10.440 -1.378 0.454 1.00 88.38 187 VAL A N 1
ATOM 1256 C CA . VAL A 1 187 ? 11.852 -1.287 0.867 1.00 88.38 187 VAL A CA 1
ATOM 1257 C C . VAL A 1 187 ? 12.757 -2.172 0.007 1.00 88.38 187 VAL A C 1
ATOM 1259 O O . VAL A 1 187 ? 13.836 -1.733 -0.376 1.00 88.38 187 VAL A O 1
ATOM 1262 N N . VAL A 1 188 ? 12.321 -3.396 -0.308 1.00 83.56 188 VAL A N 1
ATOM 1263 C CA . VAL A 1 188 ? 13.084 -4.337 -1.147 1.00 83.56 188 VAL A CA 1
ATOM 1264 C C . VAL A 1 188 ? 13.120 -3.902 -2.616 1.00 83.56 188 VAL A C 1
ATOM 1266 O O . VAL A 1 188 ? 14.093 -4.176 -3.308 1.00 83.56 188 VAL A O 1
ATOM 1269 N N . SER A 1 189 ? 12.076 -3.230 -3.103 1.00 76.44 189 SER A N 1
ATOM 1270 C CA . SER A 1 189 ? 11.984 -2.783 -4.503 1.00 76.44 189 SER A CA 1
ATOM 1271 C C . SER A 1 189 ? 12.713 -1.461 -4.750 1.00 76.44 189 SER A C 1
ATOM 1273 O O . SER A 1 189 ? 13.188 -1.219 -5.858 1.00 76.44 189 SER A O 1
ATOM 1275 N N . GLY A 1 190 ? 12.815 -0.609 -3.726 1.00 65.25 190 GLY A N 1
ATOM 1276 C CA . GLY A 1 190 ? 13.514 0.675 -3.790 1.00 65.25 190 GLY A CA 1
ATOM 1277 C C . GLY A 1 190 ? 15.041 0.595 -3.636 1.00 65.25 190 GLY A C 1
ATOM 1278 O O . GLY A 1 190 ? 15.696 1.638 -3.763 1.00 65.25 190 GLY A O 1
ATOM 1279 N N . SER A 1 191 ? 15.590 -0.597 -3.348 1.00 52.91 191 SER A N 1
ATOM 1280 C CA . SER A 1 191 ? 17.022 -0.873 -3.119 1.00 52.91 191 SER A CA 1
ATOM 1281 C C . SER A 1 191 ? 17.748 -1.457 -4.325 1.00 52.91 191 SER A C 1
ATOM 1283 O O . SER A 1 191 ? 17.172 -2.370 -4.955 1.00 52.91 191 SER A O 1
#

pLDDT: mean 82.41, std 17.13, range [41.75, 98.38]

Solvent-accessible surface area (backbone atoms only — not comparable to full-atom values): 8901 Å² total; per-residue (Å²): 137,70,67,32,42,54,47,17,26,52,23,10,49,50,13,31,53,33,22,55,46,23,72,76,62,52,62,38,71,54,31,50,16,52,26,36,27,37,40,12,52,15,29,33,30,44,21,50,39,52,50,53,52,51,53,56,50,63,74,73,50,79,96,69,90,62,71,62,68,64,68,55,50,44,16,44,44,29,21,34,53,32,9,52,50,16,29,52,30,12,52,43,17,61,72,62,50,60,37,66,53,34,46,12,51,28,38,29,41,47,11,49,18,32,47,41,28,27,60,46,60,44,51,55,62,60,65,75,47,84,82,53,64,68,70,61,45,52,54,52,50,54,50,38,48,51,49,23,52,51,36,28,52,49,10,52,49,17,29,52,30,11,52,43,13,56,77,60,55,61,32,69,62,32,38,30,54,28,44,29,54,52,15,49,49,40,35,62,69,46,100

Radius of gyration: 17.25 Å; Cα contacts (8 Å, |Δi|>4): 311; chains: 1; bounding box: 43×26×54 Å